Protein AF-A0AAV1Z729-F1 (afdb_monomer_lite)

Organism: NCBI:txid280406

Secondary structure (DSSP, 8-state):
-PPP-PPP----------------PPPPPHHHHHHHHHTT--SSHHHHHHHHHHHHHHHTTTGGG-TTHHHHHHHHHHHHHHHHHSHHHHTS-HHHHHHHHHHHHHHHHHHTTTSTTHHHHHHHHHHHHH-SS--HHHHHHHTT----HHHHHHHHHHS-HHHHHHHHHHHHHTT-HHHHHHHHHHHHHHHHHHTTT-S--GGG--THHHHHHHHHHHHHHTT-HHHHHHHHHT--HHHHHHHHHHHHH--STTHHHHHHHHHHHHHHHHHHS----SSHHHHHHHHHHHHHHTT--HHHHHHHHHHHHHHH--SHHHHHHHHHHHHHHT-GGGHHHHTTT--

InterPro domains:
  IPR057986 Zinc finger protein Rlf/292/654, TPR repeats [PF25580] (233-339)

Foldseek 3Di:
DQFDFLDDDDDDDDDDDDDDDPDPDDDDDLVRLLVCLVVVVAPDLVSLLVSLLVNLQVCLVCVVVDPCSVVSLLSSLLSLLLSLLHRVLSVDDVVSLVSNLVSLCSNLVSCCVPDPCSVVSSVLSNVSSVRVQPDPQSVCLLVVHDDDLVVLLVVLVNHDLSSLLSNLVSCVVSVSLSSSLVNLVSNLVNLVVPVVPDPDDDPPDSSNLSSLLSNLVSCVVVVVLVVNLVSCVPPDLVSLLVSLVVLVPDPDPCSLVSSVSSLLSSQLVLQADDDPPPCNLVSLLSVLVSVVVVVDALVVSLVVVCCSCVVGHPDVVSLVSSLVSCCVRPHVVSNPPSPPPVD

Radius of gyration: 25.05 Å; chains: 1; bounding box: 56×51×76 Å

Structure (mmCIF, N/CA/C/O backbone):
data_AF-A0AAV1Z729-F1
#
_entry.id   AF-A0AAV1Z729-F1
#
loop_
_atom_site.group_PDB
_atom_site.id
_atom_site.type_symbol
_atom_site.label_atom_id
_atom_site.label_alt_id
_atom_site.label_comp_id
_atom_site.label_asym_id
_atom_site.label_entity_id
_atom_site.label_seq_id
_atom_site.pdbx_PDB_ins_code
_atom_site.Cartn_x
_atom_site.Cartn_y
_atom_site.Cartn_z
_atom_site.occupancy
_atom_site.B_iso_or_equiv
_atom_site.auth_seq_id
_atom_site.auth_comp_id
_atom_site.auth_asym_id
_atom_site.auth_atom_id
_atom_site.pdbx_PDB_model_num
ATOM 1 N N . MET A 1 1 ? 7.943 -14.725 -27.896 1.00 31.08 1 MET A N 1
ATOM 2 C CA . MET A 1 1 ? 7.468 -14.796 -26.499 1.00 31.08 1 MET A CA 1
ATOM 3 C C . MET A 1 1 ? 6.576 -13.592 -26.268 1.00 31.08 1 MET A C 1
ATOM 5 O O . MET A 1 1 ? 7.073 -12.477 -26.336 1.00 31.08 1 MET A O 1
ATOM 9 N N . ALA A 1 2 ? 5.264 -13.799 -26.154 1.00 28.20 2 ALA A N 1
ATOM 10 C CA . ALA A 1 2 ? 4.313 -12.713 -25.934 1.00 28.20 2 ALA A CA 1
ATOM 11 C C . ALA A 1 2 ? 4.446 -12.219 -24.485 1.00 28.20 2 ALA A C 1
ATOM 13 O O . ALA A 1 2 ? 4.358 -13.024 -23.560 1.00 28.20 2 ALA A O 1
ATOM 14 N N . ALA A 1 3 ? 4.704 -10.923 -24.299 1.00 34.44 3 ALA A N 1
ATOM 15 C CA . ALA A 1 3 ? 4.708 -10.304 -22.980 1.00 34.44 3 ALA A CA 1
ATOM 16 C C . ALA A 1 3 ? 3.279 -10.336 -22.421 1.00 34.44 3 ALA A C 1
ATOM 18 O O . ALA A 1 3 ? 2.355 -9.802 -23.043 1.00 34.44 3 ALA A O 1
ATOM 19 N N . ALA A 1 4 ? 3.094 -10.980 -21.268 1.00 40.56 4 ALA A N 1
ATOM 20 C CA . ALA A 1 4 ? 1.843 -10.895 -20.531 1.00 40.56 4 ALA A CA 1
ATOM 21 C C . ALA A 1 4 ? 1.621 -9.424 -20.155 1.00 40.56 4 ALA A C 1
ATOM 23 O O . ALA A 1 4 ? 2.499 -8.779 -19.583 1.00 40.56 4 ALA A O 1
ATOM 24 N N . SER A 1 5 ? 0.479 -8.873 -20.548 1.00 47.12 5 SER A N 1
ATOM 25 C CA . SER A 1 5 ? 0.121 -7.478 -20.306 1.00 47.12 5 SER A CA 1
ATOM 26 C C . SER A 1 5 ? -1.208 -7.418 -19.569 1.00 47.12 5 SER A C 1
ATOM 28 O O . SER A 1 5 ? -2.108 -8.220 -19.812 1.00 47.12 5 SER A O 1
ATOM 30 N N . ILE A 1 6 ? -1.316 -6.459 -18.654 1.00 49.12 6 ILE A N 1
ATOM 31 C CA . ILE A 1 6 ? -2.588 -6.068 -18.053 1.00 49.12 6 ILE A CA 1
ATOM 32 C C . ILE A 1 6 ? -3.433 -5.412 -19.163 1.00 49.12 6 ILE A C 1
ATOM 34 O O . ILE A 1 6 ? -2.943 -4.465 -19.790 1.00 49.12 6 ILE A O 1
ATOM 38 N N . PRO A 1 7 ? -4.663 -5.886 -19.440 1.00 38.00 7 PRO A N 1
ATOM 39 C CA . PRO A 1 7 ? -5.498 -5.321 -20.496 1.00 38.00 7 PRO A CA 1
ATOM 40 C C . PRO A 1 7 ? -5.885 -3.869 -20.182 1.00 38.00 7 PRO A C 1
ATOM 42 O O . PRO A 1 7 ? -6.280 -3.539 -19.066 1.00 38.00 7 PRO A O 1
ATOM 45 N N . SER A 1 8 ? -5.766 -2.992 -21.180 1.00 37.75 8 SER A N 1
ATOM 46 C CA . SER A 1 8 ? -6.130 -1.577 -21.090 1.00 37.75 8 SER A CA 1
ATOM 47 C C . SER A 1 8 ? -7.609 -1.357 -21.425 1.00 37.75 8 SER A C 1
ATOM 49 O O . SER A 1 8 ? -8.106 -1.811 -22.454 1.00 37.75 8 SER A O 1
ATOM 51 N N . THR A 1 9 ? -8.327 -0.604 -20.591 1.00 32.88 9 THR A N 1
ATOM 52 C CA . THR A 1 9 ? -9.655 -0.072 -20.931 1.00 32.88 9 THR A CA 1
ATOM 53 C C . THR A 1 9 ? -9.490 1.253 -21.673 1.00 32.88 9 THR A C 1
ATOM 55 O O . THR A 1 9 ? -9.011 2.227 -21.092 1.00 32.88 9 THR A O 1
ATOM 58 N N . SER A 1 10 ? -9.874 1.303 -22.952 1.00 35.50 10 SER A N 1
ATOM 59 C CA . SER A 1 10 ? -9.878 2.532 -23.758 1.00 35.50 10 SER A CA 1
ATOM 60 C C . SER A 1 10 ? -11.278 2.831 -24.302 1.00 35.50 10 SER A C 1
ATOM 62 O O . SER A 1 10 ? -11.939 1.959 -24.860 1.00 35.50 10 SER A O 1
ATOM 64 N N . GLY A 1 11 ? -11.726 4.076 -24.116 1.00 29.34 11 GLY A N 1
ATOM 65 C CA . GLY A 1 11 ? -12.886 4.670 -24.781 1.00 29.34 11 GLY A CA 1
ATOM 66 C C . GLY A 1 11 ? -12.409 5.657 -25.848 1.00 29.34 11 GLY A C 1
ATOM 67 O O . GLY A 1 11 ? -11.539 6.485 -25.586 1.00 29.34 11 GLY A O 1
ATOM 68 N N . ILE A 1 12 ? -12.943 5.520 -27.061 1.00 31.00 12 ILE A N 1
ATOM 69 C CA . ILE A 1 12 ? -12.553 6.232 -28.288 1.00 31.00 12 ILE A CA 1
ATOM 70 C C . ILE A 1 12 ? -13.303 7.567 -28.412 1.00 31.00 12 ILE A C 1
ATOM 72 O O . ILE A 1 12 ? -14.517 7.584 -28.234 1.00 31.00 12 ILE A O 1
ATOM 76 N N . GLN A 1 13 ? -12.620 8.628 -28.869 1.00 28.25 13 GLN A N 1
ATOM 77 C CA . GLN A 1 13 ? -13.132 9.519 -29.927 1.00 28.25 13 GLN A CA 1
ATOM 78 C C . GLN A 1 13 ? -12.001 10.300 -30.629 1.00 28.25 13 GLN A C 1
ATOM 80 O O . GLN A 1 13 ? -11.020 10.709 -30.013 1.00 28.25 13 GLN A O 1
ATOM 85 N N . GLN A 1 14 ? -12.134 10.434 -31.951 1.00 28.19 14 GLN A N 1
ATOM 86 C CA . GLN A 1 14 ? -11.147 10.908 -32.928 1.00 28.19 14 GLN A CA 1
ATOM 87 C C . GLN A 1 14 ? -11.413 12.363 -33.386 1.00 28.19 14 GLN A C 1
ATOM 89 O O . GLN A 1 14 ? -12.534 12.648 -33.786 1.00 28.19 14 GLN A O 1
ATOM 94 N N . THR A 1 15 ? -10.340 13.185 -33.408 1.00 31.09 15 THR A N 1
ATOM 95 C CA . THR A 1 15 ? -9.896 14.250 -34.375 1.00 31.09 15 THR A CA 1
ATOM 96 C C . THR A 1 15 ? -10.842 15.390 -34.843 1.00 31.09 15 THR A C 1
ATOM 98 O O . THR A 1 15 ? -12.037 15.153 -34.960 1.00 31.09 15 THR A O 1
ATOM 101 N N . PRO A 1 16 ? -10.346 16.619 -35.194 1.00 35.25 16 PRO A N 1
ATOM 102 C CA . PRO A 1 16 ? -9.269 16.831 -36.182 1.00 35.25 16 PRO A CA 1
ATOM 103 C C . PRO A 1 16 ? -8.246 17.978 -35.979 1.00 35.25 16 PRO A C 1
ATOM 105 O O . PRO A 1 16 ? -8.311 18.810 -35.083 1.00 35.25 16 PRO A O 1
ATOM 108 N N . THR A 1 17 ? -7.266 17.913 -36.883 1.00 35.38 17 THR A N 1
ATOM 109 C CA . THR A 1 17 ? -6.059 18.703 -37.189 1.00 35.38 17 THR A CA 1
ATOM 110 C C . THR A 1 17 ? -6.179 20.231 -37.224 1.00 35.38 17 THR A C 1
ATOM 112 O O . THR A 1 17 ? -7.120 20.742 -37.826 1.00 35.38 17 THR A O 1
ATOM 115 N N . ASN A 1 18 ? -5.119 20.948 -36.804 1.00 28.73 18 ASN A N 1
ATOM 116 C CA . ASN A 1 18 ? -4.628 22.112 -37.561 1.00 28.73 18 ASN A CA 1
ATOM 117 C C . ASN A 1 18 ? -3.149 22.485 -37.299 1.00 28.73 18 ASN A C 1
ATOM 119 O O . ASN A 1 18 ? -2.571 22.143 -36.273 1.00 28.73 18 ASN A O 1
ATOM 123 N N . ASN A 1 19 ? -2.565 23.144 -38.302 1.00 29.23 19 ASN A N 1
ATOM 124 C CA . ASN A 1 19 ? -1.144 23.389 -38.566 1.00 29.23 19 ASN A CA 1
ATOM 125 C C . ASN A 1 19 ? -0.451 24.495 -37.736 1.00 29.23 19 ASN A C 1
ATOM 127 O O . ASN A 1 19 ? -1.056 25.520 -37.457 1.00 29.23 19 ASN A O 1
ATOM 131 N N . LYS A 1 20 ? 0.872 24.294 -37.570 1.00 36.47 20 LYS A N 1
ATOM 132 C CA . LYS A 1 20 ? 2.007 25.251 -37.534 1.00 36.47 20 LYS A CA 1
ATOM 133 C C . LYS A 1 20 ? 1.989 26.420 -36.536 1.00 36.47 20 LYS A C 1
ATOM 135 O O . LYS A 1 20 ? 1.295 27.397 -36.754 1.00 36.47 20 LYS A O 1
ATOM 140 N N . GLU A 1 21 ? 2.966 26.399 -35.628 1.00 31.19 21 GLU A N 1
ATOM 141 C CA . GLU A 1 21 ? 4.011 27.433 -35.528 1.00 31.19 21 GLU A CA 1
ATOM 142 C C . GLU A 1 21 ? 5.198 26.881 -34.713 1.00 31.19 21 GLU A C 1
ATOM 144 O O . GLU A 1 21 ? 5.031 26.371 -33.607 1.00 31.19 21 GLU A O 1
ATOM 149 N N . GLU A 1 22 ? 6.399 26.900 -35.302 1.00 37.09 22 GLU A N 1
ATOM 150 C CA . GLU A 1 22 ? 7.654 26.539 -34.633 1.00 37.09 22 GLU A CA 1
ATOM 151 C C . GLU A 1 22 ? 8.051 27.667 -33.678 1.00 37.09 22 GLU A C 1
ATOM 153 O O . GLU A 1 22 ? 8.835 28.561 -34.000 1.00 37.09 22 GLU A O 1
ATOM 158 N N . GLU A 1 23 ? 7.481 27.630 -32.480 1.00 31.92 23 GLU A N 1
ATOM 159 C CA . GLU A 1 23 ? 7.945 28.432 -31.360 1.00 31.92 23 GLU A CA 1
ATOM 160 C C . GLU A 1 23 ? 9.306 27.877 -30.909 1.00 31.92 23 GLU A C 1
ATOM 162 O O . GLU A 1 23 ? 9.454 26.682 -30.643 1.00 31.92 23 GLU A O 1
ATOM 167 N N . LYS A 1 24 ? 10.341 28.724 -30.857 1.00 35.19 24 LYS A N 1
ATOM 168 C CA . LYS A 1 24 ? 11.661 28.372 -30.305 1.00 35.19 24 LYS A CA 1
ATOM 169 C C . LYS A 1 24 ? 11.505 28.051 -28.813 1.00 35.19 24 LYS A C 1
ATOM 171 O O . LYS A 1 24 ? 11.639 28.926 -27.960 1.00 35.19 24 LYS A O 1
ATOM 176 N N . VAL A 1 25 ? 11.211 26.789 -28.508 1.00 37.97 25 VAL A N 1
ATOM 177 C CA . VAL A 1 25 ? 11.027 26.279 -27.146 1.00 37.97 25 VAL A CA 1
ATOM 178 C C . VAL A 1 25 ? 12.350 26.414 -26.386 1.00 37.97 25 VAL A C 1
ATOM 180 O O . VAL A 1 25 ? 13.357 25.807 -26.757 1.00 37.97 25 VAL A O 1
ATOM 183 N N . ARG A 1 26 ? 12.370 27.232 -25.324 1.00 42.50 26 ARG A N 1
ATOM 184 C CA . ARG A 1 26 ? 13.477 27.238 -24.354 1.00 42.50 26 ARG A CA 1
ATOM 185 C C . ARG A 1 26 ? 13.649 25.816 -23.803 1.00 42.50 26 ARG A C 1
ATOM 187 O O . ARG A 1 26 ? 12.643 25.212 -23.438 1.00 42.50 26 ARG A O 1
ATOM 194 N N . PRO A 1 27 ? 14.879 25.282 -23.699 1.00 53.06 27 PRO A N 1
ATOM 195 C CA . PRO A 1 27 ? 15.085 24.003 -23.033 1.00 53.06 27 PRO A CA 1
ATOM 196 C C . PRO A 1 27 ? 14.623 24.129 -21.577 1.00 53.06 27 PRO A C 1
ATOM 198 O O . PRO A 1 27 ? 15.126 24.986 -20.848 1.00 53.06 27 PRO A O 1
ATOM 201 N N . SER A 1 28 ? 13.639 23.317 -21.188 1.00 70.06 28 SER A N 1
ATOM 202 C CA . SER A 1 28 ? 13.065 23.337 -19.842 1.00 70.06 28 SER A CA 1
ATOM 203 C C . SER A 1 28 ? 14.132 23.086 -18.780 1.00 70.06 28 SER A C 1
ATOM 205 O O . SER A 1 28 ? 15.042 22.271 -18.974 1.00 70.06 28 SER A O 1
ATOM 207 N N . THR A 1 29 ? 14.026 23.779 -17.648 1.00 82.50 29 THR A N 1
ATOM 208 C CA . THR A 1 29 ? 14.900 23.518 -16.496 1.00 82.50 29 THR A CA 1
ATOM 209 C C . THR A 1 29 ? 14.553 22.171 -15.858 1.00 82.50 29 THR A C 1
ATOM 211 O O . THR A 1 29 ? 13.456 21.642 -16.035 1.00 82.50 29 THR A O 1
ATOM 214 N N . ILE A 1 30 ? 15.488 21.576 -15.111 1.00 83.62 30 ILE A N 1
ATOM 215 C CA . ILE A 1 30 ? 15.232 20.289 -14.446 1.00 83.62 30 ILE A CA 1
ATOM 216 C C . ILE A 1 30 ? 14.117 20.425 -13.399 1.00 83.62 30 ILE A C 1
ATOM 218 O O . ILE A 1 30 ? 13.321 19.509 -13.224 1.00 83.62 30 ILE A O 1
ATOM 222 N N . GLU A 1 31 ? 14.006 21.595 -12.771 1.00 84.62 31 GLU A N 1
ATOM 223 C CA . GLU A 1 31 ? 12.942 21.954 -11.840 1.00 84.62 31 GLU A CA 1
ATOM 224 C C . GLU A 1 31 ? 11.574 21.985 -12.532 1.00 84.62 31 GLU A C 1
ATOM 226 O O . GLU A 1 31 ? 10.616 21.419 -12.012 1.00 84.62 31 GLU A O 1
ATOM 231 N N . GLU A 1 32 ? 11.474 22.574 -13.727 1.00 85.62 32 GLU A N 1
ATOM 232 C CA . GLU A 1 32 ? 10.232 22.578 -14.514 1.00 85.62 32 GLU A CA 1
ATOM 233 C C . GLU A 1 32 ? 9.792 21.162 -14.899 1.00 85.62 32 GLU A C 1
ATOM 235 O O . GLU A 1 32 ? 8.599 20.853 -14.873 1.00 85.62 32 GLU A O 1
ATOM 240 N N . LEU A 1 33 ? 10.743 20.286 -15.235 1.00 87.69 33 LEU A N 1
ATOM 241 C CA . LEU A 1 33 ? 10.446 18.888 -15.549 1.00 87.69 33 LEU A CA 1
ATOM 242 C C . LEU A 1 33 ? 9.984 18.114 -14.306 1.00 87.69 33 LEU A C 1
ATOM 244 O O . LEU A 1 33 ? 9.034 17.336 -14.390 1.00 87.69 33 LEU A O 1
ATOM 248 N N . LEU A 1 34 ? 10.607 18.353 -13.149 1.00 88.44 34 LEU A N 1
ATOM 249 C CA . LEU A 1 34 ? 10.190 17.762 -11.874 1.00 88.44 34 LEU A CA 1
ATOM 250 C C . LEU A 1 34 ? 8.779 18.214 -11.477 1.00 88.44 34 LEU A C 1
ATOM 252 O O . LEU A 1 34 ? 7.973 17.377 -11.084 1.00 88.44 34 LEU A O 1
ATOM 256 N N . ILE A 1 35 ? 8.451 19.498 -11.652 1.00 88.50 35 ILE A N 1
ATOM 257 C CA . ILE A 1 35 ? 7.106 20.041 -11.395 1.00 88.50 35 ILE A CA 1
ATOM 258 C C . ILE A 1 35 ? 6.067 19.397 -12.320 1.00 88.50 35 ILE A C 1
ATOM 260 O O . ILE A 1 35 ? 4.959 19.087 -11.879 1.00 88.50 35 ILE A O 1
ATOM 264 N N . GLN A 1 36 ? 6.402 19.179 -13.596 1.00 90.00 36 GLN A N 1
ATOM 265 C CA . GLN A 1 36 ? 5.510 18.479 -14.526 1.00 90.00 36 GLN A CA 1
ATOM 266 C C . GLN A 1 36 ? 5.255 17.033 -14.095 1.00 90.00 36 GLN A C 1
ATOM 268 O O . GLN A 1 36 ? 4.123 16.564 -14.201 1.00 90.00 36 GLN A O 1
ATOM 273 N N . ILE A 1 37 ? 6.285 16.346 -13.598 1.00 89.94 37 ILE A N 1
ATOM 274 C CA . ILE A 1 37 ? 6.174 14.973 -13.099 1.00 89.94 37 ILE A CA 1
ATOM 275 C C . ILE A 1 37 ? 5.319 14.919 -11.827 1.00 89.94 37 ILE A C 1
ATOM 277 O O . ILE A 1 37 ? 4.355 14.159 -11.769 1.00 89.94 37 ILE A O 1
ATOM 281 N N . GLU A 1 38 ? 5.623 15.762 -10.837 1.00 88.56 38 GLU A N 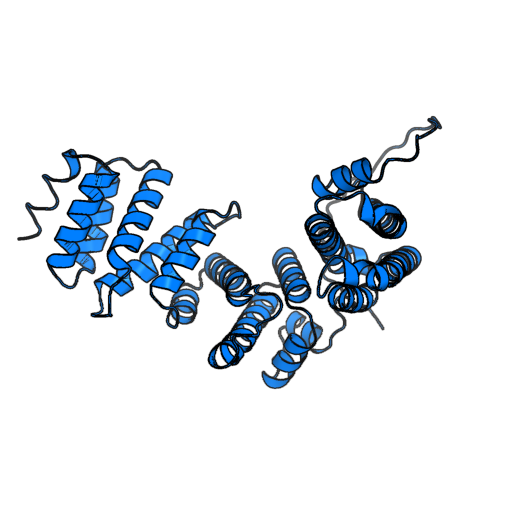1
ATOM 282 C CA . GLU A 1 38 ? 4.935 15.793 -9.538 1.00 88.56 38 GLU A CA 1
ATOM 283 C C . GLU A 1 38 ? 3.444 16.132 -9.672 1.00 88.56 38 GLU A C 1
ATOM 285 O O . GLU A 1 38 ? 2.612 15.561 -8.975 1.00 88.56 38 GLU A O 1
ATOM 290 N N . ASN A 1 39 ? 3.090 17.013 -10.612 1.00 89.00 39 ASN A N 1
ATOM 291 C CA . ASN A 1 39 ? 1.700 17.391 -10.879 1.00 89.00 39 ASN A CA 1
ATOM 292 C C . ASN A 1 39 ? 1.021 16.521 -11.952 1.00 89.00 39 ASN A C 1
ATOM 294 O O . ASN A 1 39 ? -0.068 16.858 -12.414 1.00 89.00 39 ASN A O 1
ATOM 298 N N . HIS A 1 40 ? 1.661 15.427 -12.377 1.00 87.81 40 HIS A N 1
ATOM 299 C CA . HIS A 1 40 ? 1.160 14.502 -13.395 1.00 87.81 40 HIS A CA 1
ATOM 300 C C . HIS A 1 40 ? 0.717 15.180 -14.709 1.00 87.81 40 HIS A C 1
ATOM 302 O O . HIS A 1 40 ? -0.254 14.768 -15.349 1.00 87.81 40 HIS A O 1
ATOM 308 N N . LEU A 1 41 ? 1.440 16.214 -15.148 1.00 87.50 41 LEU A N 1
ATOM 309 C CA . LEU A 1 41 ? 1.124 17.018 -16.336 1.00 87.50 41 LEU A CA 1
ATOM 310 C C . LEU A 1 41 ? 1.599 16.334 -17.630 1.00 87.50 41 LEU A C 1
ATOM 312 O O . LEU A 1 41 ? 2.352 16.889 -18.434 1.00 87.50 41 LEU A O 1
ATOM 316 N N . TYR A 1 42 ? 1.160 15.094 -17.843 1.00 88.00 42 TYR A N 1
ATOM 317 C CA . TYR A 1 42 ? 1.545 14.284 -18.993 1.00 88.00 42 TYR A CA 1
ATOM 318 C C . TYR A 1 42 ? 0.452 14.271 -20.067 1.00 88.00 42 TYR A C 1
ATOM 320 O O . TYR A 1 42 ? -0.691 13.921 -19.797 1.00 88.00 42 TYR A O 1
ATOM 328 N N . LYS A 1 43 ? 0.813 14.567 -21.322 1.00 87.94 43 LYS A N 1
ATOM 329 C CA . LYS A 1 43 ? -0.116 14.505 -22.465 1.00 87.94 43 LYS A CA 1
ATOM 330 C C . LYS A 1 43 ? -0.392 13.077 -22.952 1.00 87.94 43 LYS A C 1
ATOM 332 O O . LYS A 1 43 ? -1.426 12.817 -23.553 1.00 87.94 43 LYS A O 1
ATOM 337 N N . SER A 1 44 ? 0.555 12.163 -22.749 1.00 91.44 44 SER A N 1
ATOM 338 C CA . SER A 1 44 ? 0.480 10.770 -23.200 1.00 91.44 44 SER A CA 1
ATOM 339 C C . SER A 1 44 ? 1.463 9.891 -22.421 1.00 91.44 44 SER A C 1
ATOM 341 O O . SER A 1 44 ? 2.378 10.396 -21.764 1.00 91.44 44 SER A O 1
ATOM 343 N N . ALA A 1 45 ? 1.332 8.565 -22.552 1.00 90.38 45 ALA A N 1
ATOM 344 C CA . ALA A 1 45 ? 2.320 7.628 -22.020 1.00 90.38 45 ALA A CA 1
ATOM 345 C C . ALA A 1 45 ? 3.716 7.882 -22.613 1.00 90.38 45 ALA A C 1
ATOM 347 O O . ALA A 1 45 ? 4.692 7.915 -21.880 1.00 90.38 45 ALA A O 1
ATOM 348 N N . THR A 1 46 ? 3.833 8.148 -23.916 1.00 93.88 46 THR A N 1
ATOM 349 C CA . THR A 1 46 ? 5.127 8.470 -24.543 1.00 93.88 46 THR A CA 1
ATOM 350 C C . THR A 1 46 ? 5.717 9.785 -24.032 1.00 93.88 46 THR A C 1
ATOM 352 O O . THR A 1 46 ? 6.922 9.857 -23.808 1.00 93.88 46 THR A O 1
ATOM 355 N N . HIS A 1 47 ? 4.887 10.803 -23.772 1.00 93.31 47 HIS A N 1
ATOM 356 C CA . HIS A 1 47 ? 5.333 12.055 -23.154 1.00 93.31 47 HIS A CA 1
ATOM 357 C C . HIS A 1 47 ? 5.903 11.809 -21.755 1.00 93.31 47 HIS A C 1
ATOM 359 O O . HIS A 1 47 ? 6.992 12.286 -21.446 1.00 93.31 47 HIS A O 1
ATOM 365 N N . ARG A 1 48 ? 5.211 11.000 -20.940 1.00 94.44 48 ARG A N 1
ATOM 366 C CA . ARG A 1 48 ? 5.687 10.595 -19.611 1.00 94.44 48 ARG A CA 1
ATOM 367 C C . ARG A 1 48 ? 7.033 9.862 -19.685 1.00 94.44 48 ARG A C 1
ATOM 369 O O . ARG A 1 48 ? 7.924 10.185 -18.906 1.00 94.44 48 ARG A O 1
ATOM 376 N N . ALA A 1 49 ? 7.213 8.951 -20.651 1.00 94.88 49 ALA A N 1
ATOM 377 C CA . ALA A 1 49 ? 8.475 8.220 -20.845 1.00 94.88 49 ALA A CA 1
ATOM 378 C C . ALA A 1 49 ? 9.622 9.188 -21.125 1.00 94.88 49 ALA A C 1
ATOM 380 O O . ALA A 1 49 ? 10.653 9.146 -20.461 1.00 94.88 49 ALA A O 1
ATOM 381 N N . SER A 1 50 ? 9.423 10.072 -22.107 1.00 94.44 50 SER A N 1
ATOM 382 C CA . SER A 1 50 ? 10.418 11.064 -22.509 1.00 94.44 50 SER A CA 1
ATOM 383 C C . SER A 1 50 ? 10.813 11.968 -21.347 1.00 94.44 50 SER A C 1
ATOM 385 O O . SER A 1 50 ? 12.001 12.210 -21.151 1.00 94.44 50 SER A O 1
ATOM 387 N N . LEU A 1 51 ? 9.833 12.435 -20.564 1.00 94.31 51 LEU A N 1
ATOM 388 C CA . LEU A 1 51 ? 10.074 13.282 -19.396 1.00 94.31 51 LEU A CA 1
ATOM 389 C C . LEU A 1 51 ? 10.903 12.558 -18.335 1.00 94.31 51 LEU A C 1
ATOM 391 O O . LEU A 1 51 ? 11.914 13.095 -17.892 1.00 94.31 51 LEU A O 1
ATOM 395 N N . LEU A 1 52 ? 10.529 11.330 -17.968 1.00 95.06 52 LEU A N 1
ATOM 396 C CA . LEU A 1 52 ? 11.274 10.550 -16.977 1.00 95.06 52 LEU A CA 1
ATOM 397 C C . LEU A 1 52 ? 12.709 10.280 -17.441 1.00 95.06 52 LEU A C 1
ATOM 399 O O . LEU A 1 52 ? 13.649 10.494 -16.680 1.00 95.06 52 LEU A O 1
ATOM 403 N N . ILE A 1 53 ? 12.897 9.880 -18.702 1.00 94.69 53 ILE A N 1
ATOM 404 C CA . ILE A 1 53 ? 14.228 9.654 -19.283 1.00 94.69 53 ILE A CA 1
ATOM 405 C C . ILE A 1 53 ? 15.064 10.937 -19.244 1.00 94.69 53 ILE A C 1
ATOM 407 O O . ILE A 1 53 ? 16.234 10.891 -18.855 1.00 94.69 53 ILE A O 1
ATOM 411 N N . ALA A 1 54 ? 14.480 12.076 -19.627 1.00 91.94 54 ALA A N 1
ATOM 412 C CA . ALA A 1 54 ? 15.161 13.364 -19.602 1.00 91.94 54 ALA A CA 1
ATOM 413 C C . ALA A 1 54 ? 15.590 13.738 -18.178 1.00 91.94 54 ALA A C 1
ATOM 415 O O . ALA A 1 54 ? 16.753 14.073 -17.963 1.00 91.94 54 ALA A O 1
ATOM 416 N N . VAL A 1 55 ? 14.696 13.610 -17.194 1.00 91.94 55 VAL A N 1
ATOM 417 C CA . VAL A 1 55 ? 15.004 13.959 -15.801 1.00 91.94 55 VAL A CA 1
ATOM 418 C C . VAL A 1 55 ? 16.078 13.050 -15.213 1.00 91.94 55 VAL A C 1
ATOM 420 O O . VAL A 1 55 ? 17.050 13.568 -14.664 1.00 91.94 55 VAL A O 1
ATOM 423 N N . TRP A 1 56 ? 15.982 11.727 -15.387 1.00 91.81 56 TRP A N 1
ATOM 424 C CA . TRP A 1 56 ? 17.032 10.804 -14.935 1.00 91.81 56 TRP A CA 1
ATOM 425 C C . TRP A 1 56 ? 18.391 11.120 -15.568 1.00 91.81 56 TRP A C 1
ATOM 427 O O . TRP A 1 56 ? 19.406 11.151 -14.873 1.00 91.81 56 TRP A O 1
ATOM 437 N N . SER A 1 57 ? 18.410 11.427 -16.869 1.00 88.69 57 SER A N 1
ATOM 438 C CA . SER A 1 57 ? 19.644 11.775 -17.584 1.00 88.69 57 SER A CA 1
ATOM 439 C C . SER A 1 57 ? 20.241 13.103 -17.101 1.00 88.69 57 SER A C 1
ATOM 441 O O . SER A 1 57 ? 21.459 13.247 -17.020 1.00 88.69 57 SER A O 1
ATOM 443 N N . CYS A 1 58 ? 19.401 14.086 -16.761 1.00 85.75 58 CYS A N 1
ATOM 444 C CA . CYS A 1 58 ? 19.852 15.394 -16.285 1.00 85.75 58 CYS A CA 1
ATOM 445 C C . CYS A 1 58 ? 20.304 15.383 -14.818 1.00 85.75 58 CYS A C 1
ATOM 447 O O . CYS A 1 58 ? 21.219 16.132 -14.464 1.00 85.75 58 CYS A O 1
ATOM 449 N N . LEU A 1 59 ? 19.692 14.555 -13.964 1.00 82.81 59 LEU A N 1
ATOM 450 C CA . LEU A 1 59 ? 20.021 14.510 -12.539 1.00 82.81 59 LEU A CA 1
ATOM 451 C C . LEU A 1 59 ? 21.462 14.064 -12.284 1.00 82.81 59 LEU A C 1
ATOM 453 O O . LEU A 1 59 ? 22.117 14.633 -11.411 1.00 82.81 59 LEU A O 1
ATOM 457 N N . GLY A 1 60 ? 21.985 13.116 -13.071 1.00 70.44 60 GLY A N 1
ATOM 458 C CA . GLY A 1 60 ? 23.350 12.594 -12.907 1.00 70.44 60 GLY A CA 1
ATOM 459 C C . GLY A 1 60 ? 24.444 13.668 -12.978 1.00 70.44 60 GLY A C 1
ATOM 460 O O . GLY A 1 60 ? 25.500 13.511 -12.372 1.00 70.44 60 GLY A O 1
ATOM 461 N N . GLY A 1 61 ? 24.180 14.795 -13.653 1.00 70.62 61 GLY A N 1
ATOM 462 C CA . GLY A 1 61 ? 25.103 15.930 -13.749 1.00 70.62 61 GLY A CA 1
ATOM 463 C C . GLY A 1 61 ? 24.880 17.054 -12.728 1.00 70.62 61 GLY A C 1
ATOM 464 O O . GLY A 1 61 ? 25.640 18.020 -12.739 1.00 70.62 61 GLY A O 1
ATOM 465 N N . ARG A 1 62 ? 23.835 16.992 -11.884 1.00 73.50 62 ARG A N 1
ATOM 466 C CA . ARG A 1 62 ? 23.393 18.123 -11.031 1.00 73.50 62 ARG A CA 1
ATOM 467 C C . ARG A 1 62 ? 23.061 17.754 -9.579 1.00 73.50 62 ARG A C 1
ATOM 469 O O . ARG A 1 62 ? 22.429 18.541 -8.881 1.00 73.50 62 ARG A O 1
ATOM 476 N N . LEU A 1 63 ? 23.510 16.597 -9.095 1.00 69.44 63 LEU A N 1
ATOM 477 C CA . LEU A 1 63 ? 23.176 16.075 -7.758 1.00 69.44 63 LEU A CA 1
ATOM 478 C C . LEU A 1 63 ? 23.442 17.055 -6.605 1.00 69.44 63 LEU A C 1
ATOM 480 O O . LEU A 1 63 ? 22.611 17.187 -5.713 1.00 69.44 63 LEU A O 1
ATOM 484 N N . GLY A 1 64 ? 24.554 17.798 -6.653 1.00 66.44 64 GLY A N 1
ATOM 485 C CA . GLY A 1 64 ? 24.916 18.777 -5.619 1.00 66.44 64 GLY A CA 1
ATOM 486 C C . GLY A 1 64 ? 24.002 20.008 -5.532 1.00 66.44 64 GLY A C 1
ATOM 487 O O . GLY A 1 64 ? 24.144 20.801 -4.606 1.00 66.44 64 GLY A O 1
ATOM 488 N N . TYR A 1 65 ? 23.075 20.187 -6.478 1.00 72.12 65 TYR A N 1
ATOM 489 C CA . TYR A 1 65 ? 22.142 21.316 -6.502 1.00 72.12 65 TYR A CA 1
ATOM 490 C C . TYR A 1 65 ? 20.889 21.074 -5.643 1.00 72.12 65 TYR A C 1
ATOM 492 O O . TYR A 1 65 ? 20.250 22.019 -5.179 1.00 72.12 65 TYR A O 1
ATOM 500 N N . PHE A 1 66 ? 20.538 19.811 -5.388 1.00 76.12 66 PHE A N 1
ATOM 501 C CA . PHE A 1 66 ? 19.294 19.460 -4.707 1.00 76.12 66 PHE A CA 1
ATOM 502 C C . PHE A 1 66 ? 19.497 19.303 -3.200 1.00 76.12 66 PHE A C 1
ATOM 504 O O . PHE A 1 66 ? 20.122 18.354 -2.737 1.00 76.12 66 PHE A O 1
ATOM 511 N N . ARG A 1 67 ? 18.872 20.189 -2.411 1.00 75.00 67 ARG A N 1
ATOM 512 C CA . ARG A 1 67 ? 18.858 20.088 -0.937 1.00 75.00 67 ARG A CA 1
ATOM 513 C C . ARG A 1 67 ? 18.134 18.847 -0.403 1.00 75.00 67 ARG A C 1
ATOM 515 O O . ARG A 1 67 ? 18.354 18.481 0.742 1.00 75.00 67 ARG A O 1
ATOM 522 N N . ASN A 1 68 ? 17.252 18.234 -1.195 1.00 84.69 68 ASN A N 1
ATOM 523 C CA . ASN A 1 68 ? 16.474 17.059 -0.794 1.00 84.69 68 ASN A CA 1
ATOM 524 C C . ASN A 1 68 ? 16.476 15.993 -1.899 1.00 84.69 68 ASN A C 1
ATOM 526 O O . ASN A 1 68 ? 15.436 15.598 -2.429 1.00 84.69 68 ASN A O 1
ATOM 530 N N . ILE A 1 69 ? 17.683 15.595 -2.298 1.00 87.00 69 ILE A N 1
ATOM 531 C CA . ILE A 1 69 ? 17.910 14.656 -3.397 1.00 87.00 69 ILE A CA 1
ATOM 532 C C . ILE A 1 69 ? 17.303 13.269 -3.127 1.00 87.00 69 ILE A C 1
ATOM 534 O O . ILE A 1 69 ? 16.849 12.613 -4.061 1.00 87.00 69 ILE A O 1
ATOM 538 N N . GLU A 1 70 ? 17.197 12.862 -1.858 1.00 89.19 70 GLU A N 1
ATOM 539 C CA . GLU A 1 70 ? 16.531 11.621 -1.449 1.00 89.19 70 GLU A CA 1
ATOM 540 C C . GLU A 1 70 ? 15.039 11.620 -1.786 1.00 89.19 70 GLU A C 1
ATOM 542 O O . GLU A 1 70 ? 14.544 10.695 -2.433 1.00 89.19 70 GLU A O 1
ATOM 547 N N . LYS A 1 71 ? 14.319 12.692 -1.433 1.00 89.12 71 LYS A N 1
ATOM 548 C CA . LYS A 1 71 ? 12.899 12.820 -1.782 1.00 89.12 71 LYS A CA 1
ATOM 549 C C . LYS A 1 71 ? 12.692 12.838 -3.298 1.00 89.12 71 LYS A C 1
ATOM 551 O O . LYS A 1 71 ? 11.754 12.215 -3.792 1.00 89.12 71 LYS A O 1
ATOM 556 N N . VAL A 1 72 ? 13.560 13.540 -4.032 1.00 90.19 72 VAL A N 1
ATOM 557 C CA . VAL A 1 72 ? 13.509 13.595 -5.503 1.00 90.19 72 VAL A CA 1
ATOM 558 C C . VAL A 1 72 ? 13.722 12.206 -6.104 1.00 90.19 72 VAL A C 1
ATOM 560 O O . VAL A 1 72 ? 12.974 11.810 -6.995 1.00 90.19 72 VAL A O 1
ATOM 563 N N . PHE A 1 73 ? 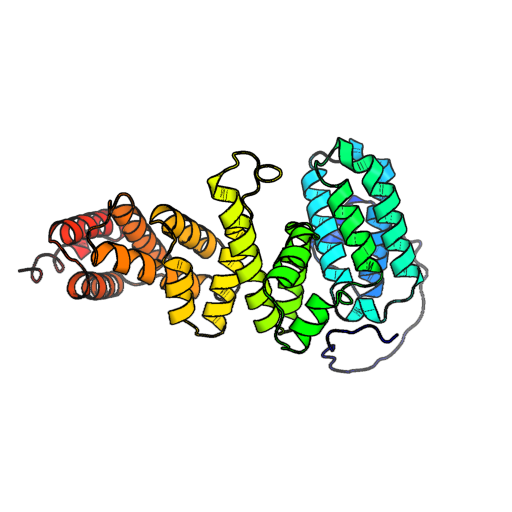14.688 11.448 -5.585 1.00 92.00 73 PHE A N 1
ATOM 564 C CA . PHE A 1 73 ? 14.947 10.081 -6.020 1.00 92.00 73 PHE A CA 1
ATOM 565 C C . PHE A 1 73 ? 13.740 9.172 -5.820 1.00 92.00 73 PHE A C 1
ATOM 567 O O . PHE A 1 73 ? 13.281 8.579 -6.790 1.00 92.00 73 PHE A O 1
ATOM 574 N N . HIS A 1 74 ? 13.189 9.099 -4.605 1.00 92.44 74 HIS A N 1
ATOM 575 C CA . HIS A 1 74 ? 12.045 8.225 -4.329 1.00 92.44 74 HIS A CA 1
ATOM 576 C C . HIS A 1 74 ? 10.799 8.620 -5.135 1.00 92.44 74 HIS A C 1
ATOM 578 O O . HIS A 1 74 ? 10.060 7.751 -5.595 1.00 92.44 74 HIS A O 1
ATOM 584 N N . MET A 1 75 ? 10.584 9.918 -5.379 1.00 93.56 75 MET A N 1
ATOM 585 C CA . MET A 1 75 ? 9.510 10.385 -6.260 1.00 93.56 75 MET A CA 1
ATOM 586 C C . MET A 1 75 ? 9.707 9.889 -7.700 1.00 93.56 75 MET A C 1
ATOM 588 O O . MET A 1 75 ? 8.799 9.289 -8.274 1.00 93.56 75 MET A O 1
ATOM 592 N N . LEU A 1 76 ? 10.900 10.069 -8.273 1.00 94.19 76 LEU A N 1
ATOM 593 C CA . LEU A 1 76 ? 11.178 9.631 -9.643 1.00 94.19 76 LEU A CA 1
ATOM 594 C C . LEU A 1 76 ? 11.196 8.118 -9.786 1.00 94.19 76 LEU A C 1
ATOM 596 O O .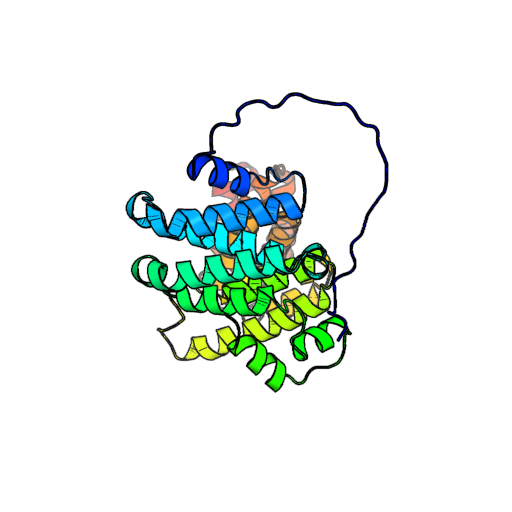 LEU A 1 76 ? 10.745 7.595 -10.806 1.00 94.19 76 LEU A O 1
ATOM 600 N N . TYR A 1 77 ? 11.701 7.419 -8.774 1.00 95.62 77 TYR A N 1
ATOM 601 C CA . TYR A 1 77 ? 11.676 5.969 -8.699 1.00 95.62 77 TYR A CA 1
ATOM 602 C C . TYR A 1 77 ? 10.238 5.461 -8.753 1.00 95.62 77 TYR A C 1
ATOM 604 O O . TYR A 1 77 ? 9.899 4.670 -9.636 1.00 95.62 77 TYR A O 1
ATOM 612 N N . LYS A 1 78 ? 9.371 6.007 -7.890 1.00 96.06 78 LYS A N 1
ATOM 613 C CA . LYS A 1 78 ? 7.936 5.721 -7.882 1.00 96.06 78 LYS A CA 1
ATOM 614 C C . LYS A 1 78 ? 7.300 5.979 -9.246 1.00 96.06 78 LYS A C 1
ATOM 616 O O . LYS A 1 78 ? 6.666 5.085 -9.799 1.00 96.06 78 LYS A O 1
ATOM 621 N N . GLU A 1 79 ? 7.483 7.169 -9.811 1.00 95.88 79 GLU A N 1
ATOM 622 C CA . GLU A 1 79 ? 6.874 7.533 -11.095 1.00 95.88 79 GLU A CA 1
ATOM 623 C C . GLU A 1 79 ? 7.356 6.644 -12.249 1.00 95.88 79 GLU A C 1
ATOM 625 O O . GLU A 1 79 ? 6.567 6.272 -13.122 1.00 95.88 79 GLU A O 1
ATOM 630 N N . SER A 1 80 ? 8.629 6.249 -12.225 1.00 96.44 80 SER A N 1
ATOM 631 C CA . SER A 1 80 ? 9.216 5.341 -13.214 1.00 96.44 80 SER A CA 1
ATOM 632 C C . SER A 1 80 ? 8.674 3.923 -13.077 1.00 96.44 80 SER A C 1
ATOM 634 O O . SER A 1 80 ? 8.279 3.328 -14.075 1.00 96.44 80 SER A O 1
ATOM 636 N N . ALA A 1 81 ? 8.589 3.392 -11.858 1.00 97.12 81 ALA A N 1
ATOM 637 C CA . ALA A 1 81 ? 8.029 2.070 -11.600 1.00 97.12 81 ALA A CA 1
ATOM 638 C C . ALA A 1 81 ? 6.539 1.997 -11.963 1.00 97.12 81 ALA A C 1
ATOM 640 O O . ALA A 1 81 ? 6.132 1.088 -12.681 1.00 97.12 81 ALA A O 1
ATOM 641 N N . LEU A 1 82 ? 5.731 2.988 -11.563 1.00 94.94 82 LEU A N 1
ATOM 642 C CA . LEU A 1 82 ? 4.311 3.062 -11.935 1.00 94.94 82 LEU A CA 1
ATOM 643 C C . LEU A 1 82 ? 4.117 3.139 -13.451 1.00 94.94 82 LEU A C 1
ATOM 645 O O . LEU A 1 82 ? 3.148 2.605 -13.993 1.00 94.94 82 LEU A O 1
ATOM 649 N N . MET A 1 83 ? 5.032 3.809 -14.152 1.00 94.88 83 MET A N 1
ATOM 650 C CA . MET A 1 83 ? 5.033 3.815 -15.604 1.00 94.88 83 MET A CA 1
ATOM 651 C C . MET A 1 83 ? 5.369 2.437 -16.186 1.00 94.88 83 MET A C 1
ATOM 653 O O . MET A 1 83 ? 4.643 1.974 -17.063 1.00 94.88 83 MET A O 1
ATOM 657 N N . VAL A 1 84 ? 6.438 1.800 -15.702 1.00 96.56 84 VAL A N 1
ATOM 658 C CA . VAL A 1 84 ? 6.939 0.494 -16.166 1.00 96.56 84 VAL A CA 1
ATOM 659 C C . VAL A 1 84 ? 5.925 -0.627 -15.932 1.00 96.56 84 VAL A C 1
ATOM 661 O O . VAL A 1 84 ? 5.715 -1.472 -16.802 1.00 96.56 84 VAL A O 1
ATOM 664 N N . PHE A 1 85 ? 5.258 -0.621 -14.782 1.00 95.06 85 PHE A N 1
ATOM 665 C CA . PHE A 1 85 ? 4.225 -1.596 -14.437 1.00 95.06 85 PHE A CA 1
ATOM 666 C C . PHE A 1 85 ? 2.873 -1.309 -15.102 1.00 95.06 85 PHE A C 1
ATOM 668 O O . PHE A 1 85 ? 2.031 -2.203 -15.200 1.00 95.06 85 PHE A O 1
ATOM 675 N N . GLY A 1 86 ? 2.656 -0.095 -15.610 1.00 90.00 86 GLY A N 1
ATOM 676 C CA . GLY A 1 86 ? 1.432 0.268 -16.316 1.00 90.00 86 GLY A CA 1
ATOM 677 C C . GLY A 1 86 ? 1.250 -0.484 -17.642 1.00 90.00 86 GLY A C 1
ATOM 678 O O . GLY A 1 86 ? 2.207 -0.756 -18.367 1.00 90.00 86 GLY A O 1
ATOM 679 N N . GLY A 1 87 ? -0.005 -0.758 -18.022 1.00 85.44 87 GLY A N 1
ATOM 680 C CA . GLY A 1 87 ? -0.326 -1.556 -19.220 1.00 85.44 87 GLY A CA 1
ATOM 681 C C . GLY A 1 87 ? 0.261 -1.018 -20.537 1.00 85.44 87 GLY A C 1
ATOM 682 O O . GLY A 1 87 ? 0.657 -1.791 -21.405 1.00 85.44 87 GLY A O 1
ATOM 683 N N . HIS A 1 88 ? 0.412 0.305 -20.668 1.00 89.44 88 HIS A N 1
ATOM 684 C CA . HIS A 1 88 ? 0.956 0.951 -21.871 1.00 89.44 88 HIS A CA 1
ATOM 685 C C . HIS A 1 88 ? 2.453 0.681 -22.109 1.00 89.44 88 HIS A C 1
ATOM 687 O O . HIS A 1 88 ? 2.935 0.853 -23.232 1.00 89.44 88 HIS A O 1
ATOM 693 N N . TRP A 1 89 ? 3.206 0.285 -21.077 1.00 94.06 89 TRP A N 1
ATOM 694 C CA . TRP A 1 89 ? 4.650 0.070 -21.189 1.00 94.06 89 TRP A CA 1
ATOM 695 C C . TRP A 1 89 ? 5.000 -1.170 -22.014 1.00 94.06 89 TRP A C 1
ATOM 697 O O . TRP A 1 89 ? 5.985 -1.173 -22.756 1.00 94.06 89 TRP A O 1
ATOM 707 N N . ALA A 1 90 ? 4.164 -2.212 -21.953 1.00 89.62 90 ALA A N 1
ATOM 708 C CA . ALA A 1 90 ? 4.368 -3.443 -22.713 1.00 89.62 90 ALA A CA 1
ATOM 709 C C . ALA A 1 90 ? 4.482 -3.160 -24.222 1.00 89.62 90 ALA A C 1
ATOM 711 O O . ALA A 1 90 ? 5.437 -3.612 -24.856 1.00 89.62 90 ALA A O 1
ATOM 712 N N . SER A 1 91 ? 3.577 -2.328 -24.750 1.00 90.56 91 SER A N 1
ATOM 713 C CA . SER A 1 91 ? 3.523 -1.890 -26.152 1.00 90.56 91 SER A CA 1
ATOM 714 C C . SER A 1 91 ? 4.480 -0.748 -26.505 1.00 90.56 91 SER A C 1
ATOM 716 O O . SER A 1 91 ? 4.498 -0.300 -27.650 1.00 90.56 91 SER A O 1
ATOM 718 N N . MET A 1 92 ? 5.235 -0.222 -25.540 1.00 93.69 92 MET A N 1
ATOM 719 C CA . MET A 1 92 ? 6.108 0.918 -25.784 1.00 93.69 92 MET A CA 1
ATOM 720 C C . MET A 1 92 ? 7.324 0.527 -26.628 1.00 93.69 92 MET A C 1
ATOM 722 O O . MET A 1 92 ? 7.889 -0.558 -26.460 1.00 93.69 92 MET A O 1
ATOM 726 N N . ASP A 1 93 ? 7.741 1.440 -27.510 1.00 94.75 93 ASP A N 1
ATOM 727 C CA . ASP A 1 93 ? 8.911 1.254 -28.364 1.00 94.75 93 ASP A CA 1
ATOM 728 C C . ASP A 1 93 ? 10.166 0.938 -27.529 1.00 94.75 93 ASP A C 1
ATOM 730 O O . ASP A 1 93 ? 10.414 1.525 -26.467 1.00 94.75 93 ASP A O 1
ATOM 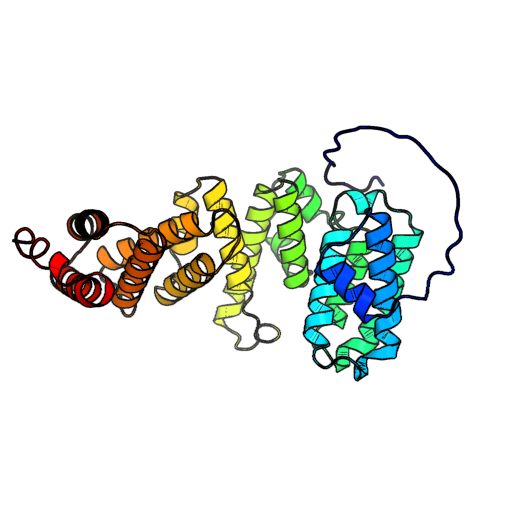734 N N . ILE A 1 94 ? 10.977 0.008 -28.035 1.00 95.56 94 ILE A N 1
ATOM 735 C CA . ILE A 1 94 ? 12.226 -0.433 -27.416 1.00 95.56 94 ILE A CA 1
ATOM 736 C C . ILE A 1 94 ? 13.205 0.722 -27.159 1.00 95.56 94 ILE A C 1
ATOM 738 O O . ILE A 1 94 ? 14.028 0.626 -26.247 1.00 95.56 94 ILE A O 1
ATOM 742 N N . LEU A 1 95 ? 13.123 1.820 -27.915 1.00 96.44 95 LEU A N 1
ATOM 743 C CA . LEU A 1 95 ? 13.932 3.022 -27.717 1.00 96.44 95 LEU A CA 1
ATOM 744 C C . LEU A 1 95 ? 13.672 3.677 -26.357 1.00 96.44 95 LEU A C 1
ATOM 746 O O . LEU A 1 95 ? 14.632 4.040 -25.679 1.00 96.44 95 LEU A O 1
ATOM 750 N N . TYR A 1 96 ? 12.415 3.760 -25.911 1.00 96.44 96 TYR A N 1
ATOM 751 C CA . TYR A 1 96 ? 12.084 4.297 -24.586 1.00 96.44 96 TYR A CA 1
ATOM 752 C C . TYR A 1 96 ? 12.545 3.361 -23.472 1.00 96.44 96 TYR A C 1
ATOM 754 O O . TYR A 1 96 ? 13.136 3.818 -22.495 1.00 96.44 96 TYR A O 1
ATOM 762 N N . LYS A 1 97 ? 12.358 2.046 -23.649 1.00 96.88 97 LYS A N 1
ATOM 763 C CA . LYS A 1 97 ? 12.827 1.036 -22.686 1.00 96.88 97 LYS A CA 1
ATOM 764 C C . LYS A 1 97 ? 14.344 1.111 -22.506 1.00 96.88 97 LYS A C 1
ATOM 766 O O . LYS A 1 97 ? 14.837 1.237 -21.390 1.00 96.88 97 LYS A O 1
ATOM 771 N N . ARG A 1 98 ? 15.093 1.135 -23.614 1.00 97.12 98 ARG A N 1
ATOM 772 C CA . ARG A 1 98 ? 16.557 1.298 -23.603 1.00 97.12 98 ARG A CA 1
ATOM 773 C C . ARG A 1 98 ? 16.983 2.645 -23.028 1.00 97.12 98 ARG A C 1
ATOM 775 O O . ARG A 1 98 ? 17.972 2.691 -22.304 1.00 97.12 98 ARG A O 1
ATOM 782 N N . GLY A 1 99 ? 16.272 3.723 -23.356 1.00 96.31 99 GLY A N 1
ATOM 783 C CA . GLY A 1 99 ? 16.545 5.062 -22.839 1.00 96.31 99 GLY A CA 1
ATOM 784 C C . GLY A 1 99 ? 16.424 5.119 -21.319 1.00 96.31 99 GLY A C 1
ATOM 785 O O . GLY A 1 99 ? 17.365 5.542 -20.652 1.00 96.31 99 GLY A O 1
ATOM 786 N N . LEU A 1 100 ? 15.317 4.608 -20.774 1.00 96.44 100 LEU A N 1
ATOM 787 C CA . LEU A 1 100 ? 15.081 4.575 -19.332 1.00 96.44 100 LEU A CA 1
ATOM 788 C C . LEU A 1 100 ? 16.082 3.663 -18.618 1.00 96.44 100 LEU A C 1
ATOM 790 O O . LEU A 1 100 ? 16.695 4.088 -17.644 1.00 96.44 100 LEU A O 1
ATOM 794 N N . ALA A 1 101 ? 16.319 2.453 -19.136 1.00 96.69 101 ALA A N 1
ATOM 795 C CA . ALA A 1 101 ? 17.304 1.537 -18.564 1.00 96.69 101 ALA A CA 1
ATOM 796 C C . ALA A 1 101 ? 18.708 2.160 -18.512 1.00 96.69 101 ALA A C 1
ATOM 798 O O . ALA A 1 101 ? 19.374 2.092 -17.485 1.00 96.69 101 ALA A O 1
ATOM 799 N N . ARG A 1 102 ? 19.155 2.813 -19.595 1.00 94.81 102 ARG A N 1
ATOM 800 C CA . ARG A 1 102 ? 20.457 3.499 -19.619 1.00 94.81 102 ARG A CA 1
ATOM 801 C C . ARG A 1 102 ? 20.524 4.631 -18.603 1.00 94.81 102 ARG A C 1
ATOM 803 O O . ARG A 1 102 ? 21.530 4.731 -17.911 1.00 94.81 102 ARG A O 1
ATOM 810 N N . ALA A 1 103 ? 19.478 5.452 -18.511 1.00 93.38 103 ALA A N 1
ATOM 811 C CA . ALA A 1 103 ? 19.441 6.560 -17.564 1.00 93.38 103 ALA A CA 1
ATOM 812 C C . ALA A 1 103 ? 19.507 6.055 -16.109 1.00 93.38 103 ALA A C 1
ATOM 814 O O . ALA A 1 103 ? 20.288 6.577 -15.319 1.00 93.38 103 ALA A O 1
ATOM 815 N N . LEU A 1 104 ? 18.780 4.980 -15.781 1.00 94.12 104 LEU A N 1
ATOM 816 C CA . LEU A 1 104 ? 18.819 4.337 -14.463 1.00 94.12 104 LEU A CA 1
ATOM 817 C C . LEU A 1 104 ? 20.194 3.734 -14.136 1.00 94.12 104 LEU A C 1
ATOM 819 O O . LEU A 1 104 ? 20.692 3.952 -13.036 1.00 94.12 104 LEU A O 1
ATOM 823 N N . ILE A 1 105 ? 20.829 3.027 -15.082 1.00 91.69 105 ILE A N 1
ATOM 824 C CA . ILE A 1 105 ? 22.176 2.443 -14.902 1.00 91.69 105 ILE A CA 1
ATOM 825 C C . ILE A 1 105 ? 23.228 3.539 -14.704 1.00 91.69 105 ILE A C 1
ATOM 827 O O . ILE A 1 105 ? 24.099 3.436 -13.848 1.00 91.69 105 ILE A O 1
ATOM 831 N N . GLN A 1 106 ? 23.171 4.608 -15.500 1.00 87.12 106 GLN A N 1
ATOM 832 C CA . GLN A 1 106 ? 24.104 5.726 -15.347 1.00 87.12 106 GLN A CA 1
ATOM 833 C C . GLN A 1 106 ? 23.945 6.403 -13.986 1.00 87.12 106 GLN A C 1
ATOM 835 O O . GLN A 1 106 ? 24.928 6.833 -13.386 1.00 87.12 106 GLN A O 1
ATOM 840 N N . TYR A 1 107 ? 22.710 6.485 -13.496 1.00 83.56 107 TYR A N 1
ATOM 841 C CA . TYR A 1 107 ? 22.395 7.159 -12.251 1.00 83.56 107 TYR A CA 1
ATOM 842 C C . TYR A 1 107 ? 22.672 6.310 -11.002 1.00 83.56 107 TYR A C 1
ATOM 844 O O . TYR A 1 107 ? 23.120 6.856 -9.993 1.00 83.56 107 TYR A O 1
ATOM 852 N N . SER A 1 108 ? 22.455 4.990 -11.058 1.00 84.50 108 SER A N 1
ATOM 853 C CA . SER A 1 108 ? 22.589 4.074 -9.912 1.00 84.50 108 SER A CA 1
ATOM 854 C C . SER A 1 108 ? 23.956 4.173 -9.235 1.00 84.50 108 SER A C 1
ATOM 856 O O . SER A 1 108 ? 24.036 4.274 -8.013 1.00 84.50 108 SER A O 1
ATOM 858 N N . HIS A 1 109 ? 25.027 4.242 -10.028 1.00 78.31 109 HIS A N 1
ATOM 859 C CA . HIS A 1 109 ? 26.397 4.319 -9.518 1.00 78.31 109 HIS A CA 1
ATOM 860 C C . HIS A 1 109 ? 26.721 5.647 -8.826 1.00 78.31 109 HIS A C 1
ATOM 862 O O . HIS A 1 109 ? 27.543 5.692 -7.911 1.00 78.31 109 HIS A O 1
ATOM 868 N N . ILE A 1 110 ? 26.104 6.747 -9.264 1.00 83.00 110 ILE A N 1
ATOM 869 C CA . ILE A 1 110 ? 26.366 8.074 -8.696 1.00 83.00 110 ILE A CA 1
ATOM 870 C C . ILE A 1 110 ? 25.515 8.278 -7.435 1.00 83.00 110 ILE A C 1
ATOM 872 O O . ILE A 1 110 ? 25.970 8.883 -6.461 1.00 83.00 110 ILE A O 1
ATOM 876 N N . MET A 1 111 ? 24.296 7.735 -7.433 1.00 83.31 111 MET A N 1
ATOM 877 C CA . MET A 1 111 ? 23.311 7.968 -6.385 1.00 83.31 111 MET A CA 1
ATOM 878 C C . MET A 1 111 ? 23.590 7.231 -5.078 1.00 83.31 111 MET A C 1
ATOM 880 O O . MET A 1 111 ? 23.211 7.737 -4.023 1.00 83.31 111 MET A O 1
ATOM 884 N N . GLY A 1 112 ? 24.314 6.108 -5.116 1.00 81.50 112 GLY A N 1
ATOM 885 C CA . GLY A 1 112 ? 24.658 5.342 -3.911 1.00 81.50 112 GLY A CA 1
ATOM 886 C C . GLY A 1 112 ? 25.374 6.161 -2.827 1.00 81.50 112 GLY A C 1
ATOM 887 O O . GLY A 1 112 ? 25.323 5.809 -1.657 1.00 81.50 112 GLY A O 1
ATOM 888 N N . ARG A 1 113 ? 25.993 7.296 -3.191 1.00 83.81 113 ARG A N 1
ATOM 889 C CA . ARG A 1 113 ? 26.637 8.233 -2.249 1.00 83.81 113 ARG A CA 1
ATOM 890 C C . ARG A 1 113 ? 25.673 9.194 -1.547 1.00 83.81 113 ARG A C 1
ATOM 892 O O . ARG A 1 113 ? 26.065 9.826 -0.573 1.00 83.81 113 ARG A O 1
ATOM 899 N N . TYR A 1 114 ? 24.468 9.361 -2.080 1.00 86.12 114 TYR A N 1
ATOM 900 C CA . TYR A 1 114 ? 23.473 10.329 -1.613 1.00 86.12 114 TYR A CA 1
ATOM 901 C C . TYR A 1 114 ? 22.231 9.658 -1.037 1.00 86.12 114 TYR A C 1
ATOM 903 O O . TYR A 1 114 ? 21.589 10.231 -0.164 1.00 86.12 114 TYR A O 1
ATOM 911 N N . VAL A 1 115 ? 21.878 8.477 -1.549 1.00 88.12 115 VAL A N 1
ATOM 912 C CA . VAL A 1 115 ? 20.735 7.688 -1.090 1.00 88.12 115 VAL A CA 1
ATOM 913 C C . VAL A 1 115 ? 21.159 6.243 -0.949 1.00 88.12 115 VAL A C 1
ATOM 915 O O . VAL A 1 115 ? 21.485 5.567 -1.931 1.00 88.12 115 VAL A O 1
ATOM 918 N N . GLU A 1 116 ? 21.126 5.779 0.290 1.00 87.00 116 GLU A N 1
ATOM 919 C CA . GLU A 1 116 ? 21.396 4.399 0.654 1.00 87.00 116 GLU A CA 1
ATOM 920 C C . GLU A 1 116 ? 20.406 3.446 -0.032 1.00 87.00 116 GLU A C 1
ATOM 922 O O . GLU A 1 116 ? 19.218 3.741 -0.170 1.00 87.00 116 GLU A O 1
ATOM 927 N N . GLY A 1 117 ? 20.904 2.314 -0.533 1.00 87.50 117 GLY A N 1
ATOM 928 C CA . GLY A 1 117 ? 20.092 1.318 -1.245 1.00 87.50 117 GLY A CA 1
ATOM 929 C C . GLY A 1 117 ? 19.634 1.716 -2.658 1.00 87.50 117 GLY A C 1
ATOM 930 O O . GLY A 1 117 ? 19.042 0.894 -3.361 1.00 87.50 117 GLY A O 1
ATOM 931 N N . SER A 1 118 ? 19.933 2.935 -3.130 1.00 90.94 118 SER A N 1
ATOM 932 C CA . SER A 1 118 ? 19.504 3.405 -4.460 1.00 90.94 118 SER A CA 1
ATOM 933 C C . SER A 1 118 ? 20.032 2.553 -5.619 1.00 90.94 118 SER A C 1
ATOM 935 O O . SER A 1 118 ? 19.326 2.369 -6.609 1.00 90.94 118 SER A O 1
ATOM 937 N N . GLU A 1 119 ? 21.233 1.982 -5.498 1.00 90.94 119 GLU A N 1
ATOM 938 C CA . GLU A 1 119 ? 21.799 1.090 -6.515 1.00 90.94 119 GLU A CA 1
ATOM 939 C C . GLU A 1 119 ? 20.963 -0.185 -6.686 1.00 90.94 119 GLU A C 1
ATOM 941 O O . GLU A 1 119 ? 20.604 -0.538 -7.812 1.00 90.94 119 GLU A O 1
ATOM 946 N N . GLY A 1 120 ? 20.584 -0.828 -5.575 1.00 91.38 120 GLY A N 1
ATOM 947 C CA . GLY A 1 120 ? 19.727 -2.015 -5.582 1.00 91.38 120 GLY A CA 1
ATOM 948 C C . GLY A 1 120 ? 18.341 -1.718 -6.155 1.00 91.38 120 GLY A C 1
ATOM 949 O O . GLY A 1 120 ? 17.856 -2.452 -7.017 1.00 91.38 120 GLY A O 1
ATOM 950 N N . LEU A 1 121 ? 17.743 -0.590 -5.758 1.00 93.75 121 LEU A N 1
ATOM 951 C CA . LEU A 1 121 ? 16.455 -0.133 -6.285 1.00 93.75 121 LEU A CA 1
ATOM 952 C C . LEU A 1 121 ? 16.504 0.096 -7.801 1.00 93.75 121 LEU A C 1
ATOM 954 O O . LEU A 1 121 ? 15.650 -0.423 -8.528 1.00 93.75 121 LEU A O 1
ATOM 958 N N . CYS A 1 122 ? 17.503 0.837 -8.290 1.00 94.69 122 CYS A N 1
ATOM 959 C CA . CYS A 1 122 ? 17.686 1.090 -9.719 1.00 94.69 122 CYS A CA 1
ATOM 960 C C . CYS A 1 122 ? 17.936 -0.202 -10.500 1.00 94.69 122 CYS A C 1
ATOM 962 O O . CYS A 1 122 ? 17.340 -0.383 -11.558 1.00 94.69 122 CYS A O 1
ATOM 964 N N . SER A 1 123 ? 18.774 -1.105 -9.982 1.00 93.19 123 SER A N 1
ATOM 965 C CA . SER A 1 123 ? 19.057 -2.399 -10.613 1.00 93.19 123 SER A CA 1
ATOM 966 C C . SER A 1 123 ? 17.781 -3.230 -10.784 1.00 93.19 123 SER A C 1
ATOM 968 O O . SER A 1 123 ? 17.467 -3.673 -11.892 1.00 93.19 123 SER A O 1
ATOM 970 N N . ALA A 1 124 ? 16.973 -3.345 -9.725 1.00 94.12 124 ALA A N 1
ATOM 971 C CA . ALA A 1 124 ? 15.694 -4.048 -9.781 1.00 94.12 124 ALA A CA 1
ATOM 972 C C . ALA A 1 124 ? 14.725 -3.412 -10.798 1.00 94.12 124 ALA A C 1
ATOM 974 O O . ALA A 1 124 ? 14.099 -4.112 -11.597 1.00 94.12 124 ALA A O 1
ATOM 975 N N . LEU A 1 125 ? 14.650 -2.077 -10.844 1.00 96.12 125 LEU A N 1
ATOM 976 C CA . LEU A 1 125 ? 13.795 -1.377 -11.805 1.00 96.12 125 LEU A CA 1
ATOM 977 C C . LEU A 1 125 ? 14.282 -1.538 -13.256 1.00 96.12 125 LEU A C 1
ATOM 979 O O . LEU A 1 125 ? 13.461 -1.664 -14.161 1.00 96.12 125 LEU A O 1
ATOM 983 N N . VAL A 1 126 ? 15.595 -1.586 -13.500 1.00 95.88 126 VAL A N 1
ATOM 984 C CA . VAL A 1 126 ? 16.165 -1.863 -14.833 1.00 95.88 126 VAL A CA 1
ATOM 985 C C . VAL A 1 126 ? 15.739 -3.240 -15.340 1.00 95.88 126 VAL A C 1
ATOM 987 O O . VAL A 1 126 ? 15.424 -3.380 -16.523 1.00 95.88 126 VAL A O 1
ATOM 990 N N . MET A 1 127 ? 15.675 -4.245 -14.465 1.00 93.38 127 MET A N 1
ATOM 991 C CA . MET A 1 127 ? 15.157 -5.566 -14.835 1.00 93.38 127 MET A CA 1
ATOM 992 C C . MET A 1 127 ? 13.668 -5.491 -15.202 1.00 93.38 127 MET A C 1
ATOM 994 O O . MET A 1 127 ? 13.266 -5.959 -16.271 1.00 93.38 127 MET A O 1
ATOM 998 N N . ALA A 1 128 ? 12.868 -4.802 -14.383 1.00 94.69 128 ALA A N 1
ATOM 999 C CA . ALA A 1 128 ? 11.441 -4.601 -14.635 1.00 94.69 128 ALA A CA 1
ATOM 1000 C C . ALA A 1 128 ? 11.150 -3.785 -15.912 1.00 94.69 128 ALA A C 1
ATOM 1002 O O . ALA A 1 128 ? 10.115 -3.979 -16.543 1.00 94.69 128 ALA A O 1
ATOM 1003 N N . VAL A 1 129 ? 12.052 -2.896 -16.343 1.00 96.44 129 VAL A N 1
ATOM 1004 C CA . VAL A 1 129 ? 11.898 -2.111 -17.583 1.00 96.44 129 VAL A CA 1
ATOM 1005 C C . VAL A 1 129 ? 11.714 -3.005 -18.812 1.00 96.44 129 VAL A C 1
ATOM 1007 O O . VAL A 1 129 ? 10.940 -2.658 -19.711 1.00 96.44 129 VAL A O 1
ATOM 1010 N N . TYR A 1 130 ? 12.412 -4.137 -18.882 1.00 94.12 130 TYR A N 1
ATOM 1011 C CA . TYR A 1 130 ? 12.326 -5.028 -20.038 1.00 94.12 130 TYR A CA 1
ATOM 1012 C C . TYR A 1 130 ? 11.203 -6.046 -19.911 1.00 94.12 130 TYR A C 1
ATOM 1014 O O . TYR A 1 130 ? 10.523 -6.313 -20.905 1.00 94.12 130 TYR A O 1
ATOM 1022 N N . ASP A 1 131 ? 10.999 -6.574 -18.708 1.00 90.38 131 ASP A N 1
ATOM 1023 C CA . ASP A 1 131 ? 9.984 -7.583 -18.447 1.00 90.38 131 ASP A CA 1
ATOM 1024 C C . ASP A 1 131 ? 9.282 -7.328 -17.103 1.00 90.38 131 ASP A C 1
ATOM 1026 O O . ASP A 1 131 ? 9.602 -7.955 -16.092 1.00 90.38 131 ASP A O 1
ATOM 1030 N N . PRO A 1 132 ? 8.333 -6.374 -17.060 1.00 91.94 132 PRO A N 1
ATOM 1031 C CA . PRO A 1 132 ? 7.742 -5.928 -15.805 1.00 91.94 132 PRO A CA 1
ATOM 1032 C C . PRO A 1 132 ? 6.929 -7.021 -15.123 1.00 91.94 132 PRO A C 1
ATOM 1034 O O . PRO A 1 132 ? 6.852 -7.012 -13.905 1.00 91.94 132 PRO A O 1
ATOM 1037 N N . TRP A 1 133 ? 6.325 -7.946 -15.874 1.00 91.81 133 TRP A N 1
ATOM 1038 C CA . TRP A 1 133 ? 5.371 -8.942 -15.366 1.00 91.81 133 TRP A CA 1
ATOM 1039 C C . TRP A 1 133 ? 5.749 -10.388 -15.720 1.00 91.81 133 TRP A C 1
ATOM 1041 O O . TRP A 1 133 ? 4.963 -11.299 -15.471 1.00 91.81 133 TRP A O 1
ATOM 1051 N N . GLY A 1 134 ? 6.914 -10.622 -16.328 1.00 87.94 134 GLY A N 1
ATOM 1052 C CA . GLY A 1 134 ? 7.293 -11.944 -16.829 1.00 87.94 134 GLY A CA 1
ATOM 1053 C C . GLY A 1 134 ? 7.896 -12.887 -15.801 1.00 87.94 134 GLY A C 1
ATOM 1054 O O . GLY A 1 134 ? 8.215 -14.025 -16.153 1.00 87.94 134 GLY A O 1
ATOM 1055 N N . ASP A 1 135 ? 7.979 -12.499 -14.531 1.00 91.19 135 ASP A N 1
ATOM 1056 C CA . ASP A 1 135 ? 8.281 -13.459 -13.476 1.00 91.19 135 ASP A CA 1
ATOM 1057 C C . ASP A 1 135 ? 7.244 -14.617 -13.491 1.00 91.19 135 ASP A C 1
ATOM 1059 O O . ASP A 1 135 ? 6.033 -14.367 -13.577 1.00 91.19 135 ASP A O 1
ATOM 1063 N N . PRO A 1 136 ? 7.669 -15.896 -13.484 1.00 92.12 136 PRO A N 1
ATOM 1064 C CA . PRO A 1 136 ? 6.749 -17.033 -13.533 1.00 92.12 136 PRO A CA 1
ATOM 1065 C C . PRO A 1 136 ? 5.755 -17.073 -12.368 1.00 92.12 136 PRO A C 1
ATOM 1067 O O . PRO A 1 136 ? 4.602 -17.454 -12.570 1.00 92.12 136 PRO A O 1
ATOM 1070 N N . ILE A 1 137 ? 6.170 -16.666 -11.167 1.00 92.94 137 ILE A N 1
ATOM 1071 C CA . ILE A 1 137 ? 5.314 -16.611 -9.981 1.00 92.94 137 ILE A CA 1
ATOM 1072 C C . ILE A 1 137 ? 4.236 -15.559 -10.174 1.00 92.94 137 ILE A C 1
ATOM 1074 O O . ILE A 1 137 ? 3.054 -15.851 -9.993 1.00 92.94 137 ILE A O 1
ATOM 1078 N N . ILE A 1 138 ? 4.617 -14.371 -10.637 1.00 91.50 138 ILE A N 1
ATOM 1079 C CA . ILE A 1 138 ? 3.663 -13.307 -10.953 1.00 91.50 138 ILE A CA 1
ATOM 1080 C C . ILE A 1 138 ? 2.666 -13.748 -12.030 1.00 91.50 138 ILE A C 1
ATOM 1082 O O . ILE A 1 138 ? 1.465 -13.545 -11.864 1.00 91.50 138 ILE A O 1
ATOM 1086 N N . ARG A 1 139 ? 3.120 -14.415 -13.096 1.00 91.44 139 ARG A N 1
ATOM 1087 C CA . ARG A 1 139 ? 2.223 -14.931 -14.145 1.00 91.44 139 ARG A CA 1
ATOM 1088 C C . ARG A 1 139 ? 1.211 -15.942 -13.608 1.00 91.44 139 ARG A C 1
ATOM 1090 O O . ARG A 1 139 ? 0.027 -15.826 -13.913 1.00 91.44 139 ARG A O 1
ATOM 1097 N N . ARG A 1 140 ? 1.646 -16.878 -12.761 1.00 92.38 140 ARG A N 1
ATOM 1098 C CA . ARG A 1 140 ? 0.746 -17.836 -12.094 1.00 92.38 140 ARG A CA 1
ATOM 1099 C C . ARG A 1 140 ? -0.268 -17.126 -11.198 1.00 92.38 140 ARG A C 1
ATOM 1101 O O . ARG A 1 140 ? -1.452 -17.445 -11.247 1.00 92.38 140 ARG A O 1
ATOM 1108 N N . LEU A 1 141 ? 0.163 -16.121 -10.430 1.00 91.06 141 LEU A N 1
ATOM 1109 C CA . LEU A 1 141 ? -0.736 -15.313 -9.598 1.00 91.06 141 LEU A CA 1
ATOM 1110 C C . LEU A 1 141 ? -1.790 -14.572 -10.432 1.00 91.06 141 LEU A C 1
ATOM 1112 O O . LEU A 1 141 ? -2.963 -14.570 -10.058 1.00 91.06 141 LEU A O 1
ATOM 1116 N N . LEU A 1 142 ? -1.391 -13.972 -11.558 1.00 89.88 142 LEU A N 1
ATOM 1117 C CA . LEU A 1 142 ? -2.298 -13.281 -12.482 1.00 89.88 142 LEU A CA 1
ATOM 1118 C C . LEU A 1 142 ? -3.332 -14.235 -13.100 1.00 89.88 142 LEU A C 1
ATOM 1120 O O . LEU A 1 142 ? -4.492 -13.858 -13.252 1.00 89.88 142 LEU A O 1
ATOM 1124 N N . ASN A 1 143 ? -2.933 -15.477 -13.380 1.00 89.25 143 ASN A N 1
ATOM 1125 C CA . ASN A 1 143 ? -3.814 -16.541 -13.867 1.00 89.25 143 ASN A CA 1
ATOM 1126 C C . ASN A 1 143 ? -4.654 -17.207 -12.762 1.00 89.25 143 ASN A C 1
ATOM 1128 O O . ASN A 1 143 ? -5.388 -18.150 -13.045 1.00 89.25 143 ASN A O 1
ATOM 1132 N N . GLN A 1 144 ? -4.555 -16.734 -11.514 1.00 86.50 144 GLN A N 1
ATOM 1133 C CA . GLN A 1 144 ? -5.213 -17.323 -10.340 1.00 86.50 144 GLN A CA 1
ATOM 1134 C C . GLN A 1 144 ? -4.821 -18.785 -10.081 1.00 86.50 144 GLN A C 1
ATOM 1136 O O . GLN A 1 144 ? -5.557 -19.530 -9.441 1.00 86.50 144 GLN A O 1
ATOM 1141 N N . GLU A 1 145 ? -3.639 -19.189 -10.535 1.00 90.00 145 GLU A N 1
ATOM 1142 C CA . GLU A 1 145 ? -3.103 -20.517 -10.278 1.00 90.00 145 GLU A CA 1
ATOM 1143 C C . GLU A 1 145 ? -2.574 -20.608 -8.841 1.00 90.00 145 GLU A C 1
ATOM 1145 O O . GLU A 1 145 ? -2.077 -19.632 -8.251 1.00 90.00 145 GLU A O 1
ATOM 1150 N N . ASP A 1 146 ? -2.648 -21.803 -8.263 1.00 87.31 146 ASP A N 1
ATOM 1151 C CA . ASP A 1 146 ? -1.996 -22.075 -6.991 1.00 87.31 146 ASP A CA 1
ATOM 1152 C C . ASP A 1 146 ? -0.485 -21.938 -7.153 1.00 87.31 146 ASP A C 1
ATOM 1154 O O . ASP A 1 146 ? 0.102 -22.380 -8.139 1.00 87.31 146 ASP A O 1
ATOM 1158 N N . VAL A 1 147 ? 0.144 -21.288 -6.180 1.00 90.00 147 VAL A N 1
ATOM 1159 C CA . VAL A 1 147 ? 1.590 -21.076 -6.121 1.00 90.00 147 VAL A CA 1
ATOM 1160 C C . VAL A 1 147 ? 2.041 -21.590 -4.773 1.00 90.00 147 VAL A C 1
ATOM 1162 O O . VAL A 1 147 ? 1.485 -21.205 -3.743 1.00 90.00 147 VAL A O 1
ATOM 1165 N N . GLU A 1 148 ? 3.050 -22.448 -4.787 1.00 90.00 148 GLU A N 1
ATOM 1166 C CA . GLU A 1 148 ? 3.625 -22.978 -3.563 1.00 90.00 148 GLU A CA 1
ATOM 1167 C C . GLU A 1 148 ? 4.243 -21.858 -2.725 1.00 90.00 148 GLU A C 1
ATOM 1169 O O . GLU A 1 148 ? 4.965 -20.997 -3.232 1.00 90.00 148 GLU A O 1
ATOM 1174 N N . LEU A 1 149 ? 3.976 -21.883 -1.417 1.00 87.38 149 LEU A N 1
ATOM 1175 C CA . LEU A 1 149 ? 4.374 -20.812 -0.503 1.00 87.38 149 LEU A CA 1
ATOM 1176 C C . LEU A 1 149 ? 5.889 -20.553 -0.516 1.00 87.38 149 LEU A C 1
ATOM 1178 O O . LEU A 1 149 ? 6.308 -19.412 -0.349 1.00 87.38 149 LEU A O 1
ATOM 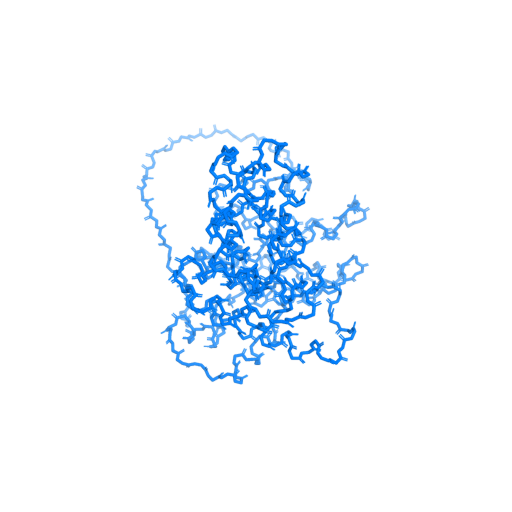1182 N N . HIS A 1 150 ? 6.711 -21.589 -0.709 1.00 88.69 150 HIS A N 1
ATOM 1183 C CA . HIS A 1 150 ? 8.166 -21.445 -0.726 1.00 88.69 150 HIS A CA 1
ATOM 1184 C C . HIS A 1 150 ? 8.658 -20.634 -1.939 1.00 88.69 150 HIS A C 1
ATOM 1186 O O . HIS A 1 150 ? 9.481 -19.741 -1.765 1.00 88.69 150 HIS A O 1
ATOM 1192 N N . LEU A 1 151 ? 8.084 -20.863 -3.126 1.00 91.25 151 LEU A N 1
ATOM 1193 C CA . LEU A 1 151 ? 8.403 -20.106 -4.342 1.00 91.25 151 LEU A CA 1
ATOM 1194 C C . LEU A 1 151 ? 7.956 -18.647 -4.230 1.00 91.25 151 LEU A C 1
ATOM 1196 O O . LEU A 1 151 ? 8.642 -17.733 -4.677 1.00 91.25 151 LEU A O 1
ATOM 1200 N N . LEU A 1 152 ? 6.796 -18.418 -3.608 1.00 89.88 152 LEU A N 1
ATOM 1201 C CA . LEU A 1 152 ? 6.296 -17.066 -3.381 1.00 89.88 152 LEU A CA 1
ATOM 1202 C C . LEU A 1 152 ? 7.201 -16.279 -2.423 1.00 89.88 152 LEU A C 1
ATOM 1204 O O . LEU A 1 152 ? 7.438 -15.094 -2.643 1.00 89.88 152 LEU A O 1
ATOM 1208 N N . LYS A 1 153 ? 7.730 -16.936 -1.384 1.00 89.56 153 LYS A N 1
ATOM 1209 C CA . LYS A 1 153 ? 8.715 -16.340 -0.470 1.00 89.56 153 LYS A CA 1
ATOM 1210 C C . LYS A 1 153 ? 10.015 -15.999 -1.190 1.00 89.56 153 LYS A C 1
ATOM 1212 O O . LYS A 1 153 ? 10.506 -14.893 -1.015 1.00 89.56 153 LYS A O 1
ATOM 1217 N N . GLU A 1 154 ? 10.533 -16.911 -2.010 1.00 90.06 154 GLU A N 1
ATOM 1218 C CA . GLU A 1 154 ? 11.749 -16.680 -2.798 1.00 90.06 154 GLU A CA 1
ATOM 1219 C C . GLU A 1 154 ? 11.603 -15.460 -3.714 1.00 90.06 154 GLU A C 1
ATOM 1221 O O . GLU A 1 154 ? 12.455 -14.573 -3.697 1.00 90.06 154 GLU A O 1
ATOM 1226 N N . PHE A 1 155 ? 10.475 -15.358 -4.426 1.00 91.81 155 PHE A N 1
ATOM 1227 C CA . PHE A 1 155 ? 10.164 -14.187 -5.243 1.00 91.81 155 PHE A CA 1
ATOM 1228 C C . PHE A 1 155 ? 10.171 -12.894 -4.412 1.00 91.81 155 PHE A C 1
ATOM 1230 O O . PHE A 1 155 ? 10.859 -11.937 -4.760 1.00 91.81 155 PHE A O 1
ATOM 1237 N N . ILE A 1 156 ? 9.460 -12.875 -3.282 1.00 91.44 156 ILE A N 1
ATOM 1238 C CA . ILE A 1 156 ? 9.368 -11.691 -2.414 1.00 91.44 156 ILE A CA 1
ATOM 1239 C C . ILE A 1 156 ? 10.735 -11.285 -1.860 1.00 91.44 156 ILE A C 1
ATOM 1241 O O . ILE A 1 156 ? 11.020 -10.096 -1.782 1.00 91.44 156 ILE A O 1
ATOM 1245 N N . SER A 1 157 ? 11.583 -12.248 -1.497 1.00 89.12 157 SER A N 1
ATOM 1246 C CA . SER A 1 157 ? 12.944 -11.984 -1.018 1.00 89.12 157 SER A CA 1
ATOM 1247 C C . SER A 1 157 ? 13.890 -11.489 -2.115 1.00 89.12 157 SER A C 1
ATOM 1249 O O . SER A 1 157 ? 14.917 -10.895 -1.799 1.00 89.12 157 SER A O 1
ATOM 1251 N N . SER A 1 158 ? 13.570 -11.730 -3.388 1.00 89.31 158 SER A N 1
ATOM 1252 C CA . SER A 1 158 ? 14.392 -11.303 -4.526 1.00 89.31 158 SER A CA 1
ATOM 1253 C C . SER A 1 158 ? 14.141 -9.856 -4.971 1.00 89.31 158 SER A C 1
ATOM 1255 O O . SER A 1 158 ? 14.974 -9.280 -5.673 1.00 89.31 158 SER A O 1
ATOM 1257 N N . GLU A 1 159 ? 13.013 -9.256 -4.577 1.00 89.19 159 GLU A N 1
ATOM 1258 C CA . GLU A 1 159 ? 12.590 -7.928 -5.028 1.00 89.19 159 GLU A CA 1
ATOM 1259 C C . GLU A 1 159 ? 12.622 -6.911 -3.870 1.00 89.19 159 GLU A C 1
ATOM 1261 O O . GLU A 1 159 ? 12.123 -7.201 -2.781 1.00 89.19 159 GLU A O 1
ATOM 1266 N N . PRO A 1 160 ? 13.150 -5.688 -4.075 1.00 92.06 160 PRO A N 1
ATOM 1267 C CA . PRO A 1 160 ? 13.105 -4.653 -3.047 1.00 92.06 160 PRO A CA 1
ATOM 1268 C C . PRO A 1 160 ? 11.669 -4.325 -2.620 1.00 92.06 160 PRO A C 1
ATOM 1270 O O . PRO A 1 160 ? 10.781 -4.160 -3.463 1.00 92.06 160 PRO A O 1
ATOM 1273 N N . HIS A 1 161 ? 11.445 -4.135 -1.316 1.00 91.69 161 HIS A N 1
ATOM 1274 C CA . HIS A 1 161 ? 10.109 -3.894 -0.757 1.00 91.69 161 HIS A CA 1
ATOM 1275 C C . HIS A 1 161 ? 9.380 -2.693 -1.378 1.00 91.69 161 HIS A C 1
ATOM 1277 O O . HIS A 1 161 ? 8.165 -2.753 -1.594 1.00 91.69 161 HIS A O 1
ATOM 1283 N N . GLU A 1 162 ? 10.114 -1.624 -1.702 1.00 93.00 162 GLU A N 1
ATOM 1284 C CA . GLU A 1 162 ? 9.569 -0.439 -2.370 1.00 93.00 162 GLU A CA 1
ATOM 1285 C C . GLU A 1 162 ? 9.023 -0.773 -3.765 1.00 93.00 162 GLU A C 1
ATOM 1287 O O . GLU A 1 162 ? 7.905 -0.379 -4.100 1.00 93.00 162 GLU A O 1
ATOM 1292 N N . LEU A 1 163 ? 9.761 -1.561 -4.554 1.00 94.38 163 LEU A N 1
ATOM 1293 C CA . LEU A 1 163 ? 9.326 -1.989 -5.883 1.00 94.38 163 LEU A CA 1
ATOM 1294 C C . LEU A 1 163 ? 8.131 -2.946 -5.795 1.00 94.38 163 LEU A C 1
ATOM 1296 O O . LEU A 1 163 ? 7.156 -2.787 -6.532 1.00 94.38 163 LEU A O 1
ATOM 1300 N N . LEU A 1 164 ? 8.163 -3.875 -4.836 1.00 94.81 164 LEU A N 1
ATOM 1301 C CA . LEU A 1 164 ? 7.078 -4.822 -4.593 1.00 94.81 164 LEU A CA 1
ATOM 1302 C C . LEU A 1 164 ? 5.766 -4.117 -4.199 1.00 94.81 164 LEU A C 1
ATOM 1304 O O . LEU A 1 164 ? 4.694 -4.502 -4.663 1.00 94.81 164 LEU A O 1
ATOM 1308 N N . LEU A 1 165 ? 5.823 -3.057 -3.383 1.00 94.75 165 LEU A N 1
ATOM 1309 C CA . LEU A 1 165 ? 4.643 -2.244 -3.054 1.00 94.75 165 LEU A CA 1
ATOM 1310 C C . LEU A 1 165 ? 4.073 -1.520 -4.275 1.00 94.75 165 LEU A C 1
ATOM 1312 O O . LEU A 1 165 ? 2.857 -1.498 -4.449 1.00 94.75 165 LEU A O 1
ATOM 1316 N N . LEU A 1 166 ? 4.930 -0.960 -5.129 1.00 95.62 166 LEU A N 1
ATOM 1317 C CA . LEU A 1 166 ? 4.502 -0.275 -6.354 1.00 95.62 166 LEU A CA 1
ATOM 1318 C C . LEU A 1 166 ? 3.884 -1.255 -7.356 1.00 95.62 166 LEU A C 1
ATOM 1320 O O . LEU A 1 166 ? 2.880 -0.950 -7.999 1.00 95.62 166 LEU A O 1
ATOM 1324 N N . ARG A 1 167 ? 4.426 -2.472 -7.431 1.00 94.62 167 ARG A N 1
ATOM 1325 C CA . ARG A 1 167 ? 3.834 -3.580 -8.182 1.00 94.62 167 ARG A CA 1
ATOM 1326 C C . ARG A 1 167 ? 2.440 -3.927 -7.659 1.00 94.62 167 ARG A C 1
ATOM 1328 O O . ARG A 1 167 ? 1.510 -4.054 -8.453 1.00 94.62 167 ARG A O 1
ATOM 1335 N N . ILE A 1 168 ? 2.282 -4.057 -6.341 1.00 94.69 168 ILE A N 1
ATOM 1336 C CA . ILE A 1 168 ? 0.984 -4.307 -5.699 1.00 94.69 168 ILE A CA 1
ATOM 1337 C C . ILE A 1 168 ? 0.000 -3.172 -6.009 1.00 94.69 168 ILE A C 1
ATOM 1339 O O . ILE A 1 168 ? -1.127 -3.451 -6.407 1.00 94.69 168 ILE A O 1
ATOM 1343 N N . GLU A 1 169 ? 0.421 -1.911 -5.898 1.00 94.06 169 GLU A N 1
ATOM 1344 C CA . GLU A 1 169 ? -0.397 -0.744 -6.254 1.00 94.06 169 GLU A CA 1
ATOM 1345 C C . GLU A 1 169 ? -0.896 -0.837 -7.707 1.00 94.06 169 GLU A C 1
ATOM 1347 O O . GLU A 1 169 ? -2.089 -0.674 -7.969 1.00 94.06 169 GLU A O 1
ATOM 1352 N N . CYS A 1 170 ? -0.022 -1.196 -8.652 1.00 93.81 170 CYS A N 1
ATOM 1353 C CA . CYS A 1 170 ? -0.410 -1.406 -10.047 1.00 93.81 170 CYS A CA 1
ATOM 1354 C C . CYS A 1 170 ? -1.376 -2.582 -10.242 1.00 93.81 170 CYS A C 1
ATOM 1356 O O . CYS A 1 170 ? -2.312 -2.455 -11.029 1.00 93.81 170 CYS A O 1
ATOM 1358 N N . LEU A 1 171 ? -1.197 -3.698 -9.527 1.00 93.94 171 LEU A N 1
ATOM 1359 C CA . LEU A 1 171 ? -2.139 -4.824 -9.569 1.00 93.94 171 LEU A CA 1
ATOM 1360 C C . LEU A 1 171 ? -3.528 -4.412 -9.079 1.00 93.94 171 LEU A C 1
ATOM 1362 O O . LEU A 1 171 ? -4.525 -4.760 -9.708 1.00 93.94 171 LEU A O 1
ATOM 1366 N N . VAL A 1 172 ? -3.596 -3.644 -7.989 1.00 92.50 172 VAL A N 1
ATOM 1367 C CA . VAL A 1 172 ? -4.860 -3.130 -7.447 1.00 92.50 172 VAL A CA 1
ATOM 1368 C C . VAL A 1 172 ? -5.537 -2.194 -8.441 1.00 92.50 172 VAL A C 1
ATOM 1370 O O . VAL A 1 172 ? -6.713 -2.381 -8.745 1.00 92.50 172 VAL A O 1
ATOM 1373 N N . ASN A 1 173 ? -4.794 -1.236 -9.000 1.00 90.94 173 ASN A N 1
ATOM 1374 C CA . ASN A 1 173 ? -5.319 -0.296 -9.996 1.00 90.94 173 ASN A CA 1
ATOM 1375 C C . ASN A 1 173 ? -5.792 -0.998 -11.280 1.00 90.94 173 ASN A C 1
ATOM 1377 O O . ASN A 1 173 ? -6.647 -0.484 -11.992 1.00 90.94 173 ASN A O 1
ATOM 1381 N N . ALA A 1 174 ? -5.248 -2.180 -11.565 1.00 90.81 174 ALA A N 1
ATOM 1382 C CA . ALA A 1 174 ? -5.636 -3.044 -12.672 1.00 90.81 174 ALA A CA 1
ATOM 1383 C C . ALA A 1 174 ? -6.715 -4.084 -12.313 1.00 90.81 174 ALA A C 1
ATOM 1385 O O . ALA A 1 174 ? -6.992 -4.976 -13.113 1.00 90.81 174 ALA A O 1
ATOM 1386 N N . HIS A 1 175 ? -7.308 -4.003 -11.119 1.00 91.38 175 HIS A N 1
ATOM 1387 C CA . HIS A 1 175 ? -8.324 -4.924 -10.597 1.00 91.38 175 HIS A CA 1
ATOM 1388 C C . HIS A 1 175 ? -7.867 -6.383 -10.386 1.00 91.38 175 HIS A C 1
ATOM 1390 O O . HIS A 1 175 ? -8.695 -7.264 -10.139 1.00 91.38 175 HIS A O 1
ATOM 1396 N N . PHE A 1 176 ? -6.559 -6.654 -10.360 1.00 92.69 176 PHE A N 1
ATOM 1397 C CA . PHE A 1 176 ? -5.980 -7.949 -9.966 1.00 92.69 176 PHE A CA 1
ATOM 1398 C C . PHE A 1 176 ? -5.846 -8.067 -8.438 1.00 92.69 176 PHE A C 1
ATOM 1400 O O . PHE A 1 176 ? -4.794 -8.406 -7.892 1.00 92.69 176 PHE A O 1
ATOM 1407 N N . GLU A 1 177 ? -6.933 -7.777 -7.723 1.00 92.81 177 GLU A N 1
ATOM 1408 C CA . GLU A 1 177 ? -6.909 -7.608 -6.267 1.00 92.81 177 GLU A CA 1
ATOM 1409 C C . GLU A 1 177 ? -6.587 -8.898 -5.499 1.00 92.81 177 GLU A C 1
ATOM 1411 O O . GLU A 1 177 ? -5.943 -8.828 -4.458 1.00 92.81 177 GLU A O 1
ATOM 1416 N N . GLU A 1 178 ? -6.956 -10.083 -6.000 1.00 92.56 178 GLU A N 1
ATOM 1417 C CA . GLU A 1 178 ? -6.599 -11.334 -5.307 1.00 92.56 178 GLU A CA 1
ATOM 1418 C C . GLU A 1 178 ? -5.117 -11.692 -5.450 1.00 92.56 178 GLU A C 1
ATOM 1420 O O . GLU A 1 178 ? -4.509 -12.188 -4.500 1.00 92.56 178 GLU A O 1
ATOM 1425 N N . ALA A 1 179 ? -4.498 -11.380 -6.593 1.00 93.06 179 ALA A N 1
ATOM 1426 C CA . ALA A 1 179 ? -3.049 -11.496 -6.741 1.00 93.06 179 ALA A CA 1
ATOM 1427 C C . ALA A 1 179 ? -2.334 -10.532 -5.778 1.00 93.06 179 ALA A C 1
ATOM 1429 O O . ALA A 1 179 ? -1.400 -10.931 -5.081 1.00 93.06 179 ALA A O 1
ATOM 1430 N N . ALA A 1 180 ? -2.832 -9.294 -5.671 1.00 95.56 180 ALA A N 1
ATOM 1431 C CA . ALA A 1 180 ? -2.337 -8.307 -4.716 1.00 95.56 180 ALA A CA 1
ATOM 1432 C C . ALA A 1 180 ? -2.470 -8.785 -3.257 1.00 95.56 180 ALA A C 1
ATOM 1434 O O . ALA A 1 180 ? -1.496 -8.717 -2.512 1.00 95.56 180 ALA A O 1
ATOM 1435 N N . ILE A 1 181 ? -3.625 -9.329 -2.850 1.00 94.88 181 ILE A N 1
ATOM 1436 C CA . ILE A 1 181 ? -3.845 -9.867 -1.493 1.00 94.88 181 ILE A CA 1
ATOM 1437 C C . ILE A 1 181 ? -2.872 -11.011 -1.181 1.00 94.88 181 ILE A C 1
ATOM 1439 O O . ILE A 1 181 ? -2.303 -11.052 -0.088 1.00 94.88 181 ILE A O 1
ATOM 1443 N N . ARG A 1 182 ? -2.646 -11.933 -2.126 1.00 92.69 182 ARG A N 1
ATOM 1444 C CA . ARG A 1 182 ? -1.702 -13.051 -1.946 1.00 92.69 182 ARG A CA 1
ATOM 1445 C C . ARG A 1 182 ? -0.268 -12.561 -1.755 1.00 92.69 182 ARG A C 1
ATOM 1447 O O . ARG A 1 182 ? 0.407 -13.036 -0.840 1.00 92.69 182 ARG A O 1
ATOM 1454 N N . LEU A 1 183 ? 0.170 -11.594 -2.565 1.00 94.50 183 LEU A N 1
ATOM 1455 C CA . LEU A 1 183 ? 1.479 -10.956 -2.400 1.00 94.50 183 LEU A CA 1
ATOM 1456 C C . LEU A 1 183 ? 1.581 -10.269 -1.038 1.00 94.50 183 LEU A C 1
ATOM 1458 O O . LEU A 1 183 ? 2.507 -10.553 -0.291 1.00 94.50 183 LEU A O 1
ATOM 1462 N N . LEU A 1 184 ? 0.592 -9.453 -0.666 1.00 95.19 184 LEU A N 1
ATOM 1463 C CA . LEU A 1 184 ? 0.568 -8.729 0.608 1.00 95.19 184 LEU A CA 1
ATOM 1464 C C . LEU A 1 184 ? 0.678 -9.656 1.823 1.00 95.19 184 LEU A C 1
ATOM 1466 O O . LEU A 1 184 ? 1.492 -9.404 2.710 1.00 95.19 184 LEU A O 1
ATOM 1470 N N . ARG A 1 185 ? -0.099 -10.745 1.854 1.00 92.88 185 ARG A N 1
ATOM 1471 C CA . ARG A 1 185 ? -0.047 -11.740 2.938 1.00 92.88 185 ARG A CA 1
ATOM 1472 C C . ARG A 1 185 ? 1.328 -12.391 3.048 1.00 92.88 185 ARG A C 1
ATOM 1474 O O . ARG A 1 185 ? 1.869 -12.511 4.145 1.00 92.88 185 ARG A O 1
ATOM 1481 N N . CYS A 1 186 ? 1.915 -12.787 1.921 1.00 91.12 186 CYS A N 1
ATOM 1482 C CA . CYS A 1 186 ? 3.227 -13.424 1.935 1.00 91.12 186 CYS A CA 1
ATOM 1483 C C . CYS A 1 186 ? 4.353 -12.425 2.270 1.00 91.12 186 CYS A C 1
ATOM 1485 O O . CYS A 1 186 ? 5.296 -12.784 2.981 1.00 91.12 186 CYS A O 1
ATOM 1487 N N . SER A 1 187 ? 4.230 -11.159 1.861 1.00 92.25 187 SER A N 1
ATOM 1488 C CA . SER A 1 187 ? 5.160 -10.088 2.240 1.00 92.25 187 SER A CA 1
ATOM 1489 C C . SER A 1 187 ? 5.103 -9.804 3.734 1.00 92.25 187 SER A C 1
ATOM 1491 O O . SER A 1 187 ? 6.143 -9.713 4.381 1.00 92.25 187 SER A O 1
ATOM 1493 N N . LEU A 1 188 ? 3.898 -9.741 4.310 1.00 90.00 188 LEU A N 1
ATOM 1494 C CA . LEU A 1 188 ? 3.713 -9.585 5.752 1.00 90.00 188 LEU A CA 1
ATOM 1495 C C . LEU A 1 188 ? 4.330 -10.738 6.527 1.00 90.00 188 LEU A C 1
ATOM 1497 O O . LEU A 1 188 ? 5.059 -10.484 7.482 1.00 90.00 188 LEU A O 1
ATOM 1501 N N . TYR A 1 189 ? 4.082 -11.981 6.109 1.00 86.06 189 TYR A N 1
ATOM 1502 C CA . TYR A 1 189 ? 4.695 -13.153 6.732 1.00 86.06 189 TYR A CA 1
ATOM 1503 C C . TYR A 1 189 ? 6.226 -13.064 6.704 1.00 86.06 189 TYR A C 1
ATOM 1505 O O . TYR A 1 189 ? 6.877 -13.320 7.712 1.00 86.06 189 TYR A O 1
ATOM 1513 N N . SER A 1 190 ? 6.795 -12.658 5.566 1.00 83.31 190 SER A N 1
ATOM 1514 C CA . SER A 1 190 ? 8.245 -12.541 5.403 1.00 83.31 190 SER A CA 1
ATOM 1515 C C . SER A 1 190 ? 8.809 -11.484 6.355 1.00 83.31 190 SER A C 1
ATOM 1517 O O . SER A 1 190 ? 9.625 -11.814 7.205 1.00 83.31 190 SER A O 1
ATOM 1519 N N . VAL A 1 191 ? 8.293 -10.251 6.325 1.00 83.00 191 VAL A N 1
ATOM 1520 C CA . VAL A 1 191 ? 8.790 -9.147 7.174 1.00 83.00 191 VAL A CA 1
ATOM 1521 C C . VAL A 1 191 ? 8.566 -9.408 8.671 1.00 83.00 191 VAL A C 1
ATOM 1523 O O . VAL A 1 191 ? 9.378 -9.013 9.503 1.00 83.00 191 VAL A O 1
ATOM 1526 N N . SER A 1 192 ? 7.480 -10.089 9.046 1.00 73.19 192 SER A N 1
ATOM 1527 C CA . SER A 1 192 ? 7.203 -10.408 10.454 1.00 73.19 192 SER A CA 1
ATOM 1528 C C . SER A 1 192 ? 8.031 -11.574 11.001 1.00 73.19 192 SER A C 1
ATOM 1530 O O . SER A 1 192 ? 8.327 -11.570 12.193 1.00 73.19 192 SER A O 1
ATOM 1532 N N . ALA A 1 193 ? 8.464 -12.518 10.160 1.00 58.12 193 ALA A N 1
ATOM 1533 C CA . ALA A 1 193 ? 9.375 -13.590 10.565 1.00 58.12 193 ALA A CA 1
ATOM 1534 C C . ALA A 1 193 ? 10.786 -13.069 10.901 1.00 58.12 193 ALA A C 1
ATOM 1536 O O . ALA A 1 193 ? 11.407 -13.567 11.837 1.00 58.12 193 ALA A O 1
ATOM 1537 N N . PHE A 1 194 ? 11.262 -12.034 10.199 1.00 49.06 194 PHE A N 1
ATOM 1538 C CA . PHE A 1 194 ? 12.552 -11.384 10.483 1.00 49.06 194 PHE A CA 1
ATOM 1539 C C . PHE A 1 194 ? 12.500 -10.450 11.708 1.00 49.06 194 PHE A C 1
ATOM 1541 O O . PHE A 1 194 ? 13.498 -10.259 12.396 1.00 49.06 194 PHE A O 1
ATOM 1548 N N . SER A 1 195 ? 11.314 -9.939 12.059 1.00 48.12 195 SER A N 1
ATOM 1549 C CA . SER A 1 195 ? 11.115 -9.026 13.198 1.00 48.12 195 SER A CA 1
ATOM 1550 C C . SER A 1 195 ? 11.314 -9.664 14.583 1.00 48.12 195 SER A C 1
ATOM 1552 O O . SER A 1 195 ? 11.241 -8.943 15.579 1.00 48.12 195 SER A O 1
ATOM 1554 N N . LEU A 1 196 ? 11.510 -10.984 14.682 1.00 42.59 196 LEU A N 1
ATOM 1555 C CA . LEU A 1 196 ? 11.801 -11.642 15.960 1.00 42.59 196 LEU A CA 1
ATOM 1556 C C . LEU A 1 196 ? 13.290 -11.611 16.330 1.00 42.59 196 LEU A C 1
ATOM 1558 O O . LEU A 1 196 ? 13.587 -11.811 17.504 1.00 42.59 196 LEU A O 1
ATOM 1562 N N . ASN A 1 197 ? 14.193 -11.335 15.377 1.00 35.88 197 ASN A N 1
ATOM 1563 C CA . ASN A 1 197 ? 15.635 -11.449 15.612 1.00 35.88 197 ASN A CA 1
ATOM 1564 C C . ASN A 1 197 ? 16.484 -10.215 15.281 1.00 35.88 197 ASN A C 1
ATOM 1566 O O . ASN A 1 197 ? 17.570 -10.137 15.838 1.00 35.88 197 ASN A O 1
ATOM 1570 N N . ASP A 1 198 ? 16.034 -9.247 14.477 1.00 35.78 198 ASP A N 1
ATOM 1571 C CA . ASP A 1 198 ? 16.957 -8.213 13.989 1.00 35.78 198 ASP A CA 1
ATOM 1572 C C . ASP A 1 198 ? 16.496 -6.775 14.277 1.00 35.78 198 ASP A C 1
ATOM 1574 O O . ASP A 1 198 ? 15.478 -6.294 13.774 1.00 35.78 198 ASP A O 1
ATOM 1578 N N . GLU A 1 199 ? 17.331 -6.056 15.040 1.00 37.12 199 GLU A N 1
ATOM 1579 C CA . GLU A 1 199 ? 17.443 -4.588 15.013 1.00 37.12 199 GLU A CA 1
ATOM 1580 C C . GLU A 1 199 ? 17.935 -4.071 13.637 1.00 37.12 199 GLU A C 1
ATOM 1582 O O . GLU A 1 199 ? 17.958 -2.866 13.394 1.00 37.12 199 GLU A O 1
ATOM 1587 N N . GLU A 1 200 ? 18.260 -4.969 12.703 1.00 36.56 200 GLU A N 1
ATOM 1588 C CA . GLU A 1 200 ? 18.696 -4.691 11.335 1.00 36.56 200 GLU A CA 1
ATOM 1589 C C . GLU A 1 200 ? 17.593 -5.035 10.319 1.00 36.56 200 GLU A C 1
ATOM 1591 O O . GLU A 1 200 ? 17.666 -6.006 9.570 1.00 36.56 200 GLU A O 1
ATOM 1596 N N . CYS A 1 201 ? 16.536 -4.224 10.266 1.00 37.72 201 CYS A N 1
ATOM 1597 C CA . CYS A 1 201 ? 15.625 -4.226 9.122 1.00 37.72 201 CYS A CA 1
ATOM 1598 C C . CYS A 1 201 ? 15.898 -2.971 8.285 1.00 37.72 201 CYS A C 1
ATOM 1600 O O . CYS A 1 201 ? 15.546 -1.861 8.689 1.00 37.72 201 CYS A O 1
ATOM 1602 N N . ASP A 1 202 ? 16.592 -3.183 7.165 1.00 41.88 202 ASP A N 1
ATOM 1603 C CA . ASP A 1 202 ? 16.696 -2.347 5.961 1.00 41.88 202 ASP A CA 1
ATOM 1604 C C . ASP A 1 202 ? 16.319 -0.858 6.170 1.00 41.88 202 ASP A C 1
ATOM 1606 O O . ASP A 1 202 ? 15.149 -0.453 6.134 1.00 41.88 202 ASP A O 1
ATOM 1610 N N . ASN A 1 203 ? 17.330 -0.025 6.436 1.00 42.31 203 ASN A N 1
ATOM 1611 C CA . ASN A 1 203 ? 17.251 1.443 6.503 1.00 42.31 203 ASN A CA 1
ATOM 1612 C C . ASN A 1 203 ? 16.220 2.043 7.484 1.00 42.31 203 ASN A C 1
ATOM 1614 O O . ASN A 1 203 ? 15.760 3.173 7.294 1.00 42.31 203 ASN A O 1
ATOM 1618 N N . GLY A 1 204 ? 15.805 1.319 8.530 1.00 49.41 204 GLY A N 1
ATOM 1619 C CA . GLY A 1 204 ? 14.860 1.835 9.530 1.00 49.41 204 GLY A CA 1
ATOM 1620 C C . GLY A 1 204 ? 13.427 2.030 9.006 1.00 49.41 204 GLY A C 1
ATOM 1621 O O . GLY A 1 204 ? 12.570 2.574 9.714 1.00 49.41 204 GLY A O 1
ATOM 1622 N N . LYS A 1 205 ? 13.122 1.569 7.783 1.00 63.44 205 LYS A N 1
ATOM 1623 C CA . LYS A 1 205 ? 11.766 1.577 7.218 1.00 63.44 205 LYS A CA 1
ATOM 1624 C C . LYS A 1 205 ? 11.052 0.285 7.611 1.00 63.44 205 LYS A C 1
ATOM 1626 O O . LYS A 1 205 ? 11.268 -0.779 7.049 1.00 63.44 205 LYS A O 1
ATOM 1631 N N . ASN A 1 206 ? 10.131 0.383 8.568 1.00 80.50 206 ASN A N 1
ATOM 1632 C CA . ASN A 1 206 ? 9.301 -0.751 8.972 1.00 80.50 206 ASN A CA 1
ATOM 1633 C C . ASN A 1 206 ? 8.232 -1.069 7.901 1.00 80.50 206 ASN A C 1
ATOM 1635 O O . ASN A 1 206 ? 7.110 -0.547 7.943 1.00 80.50 206 ASN A O 1
ATOM 1639 N N . TRP A 1 207 ? 8.591 -1.940 6.952 1.00 85.81 207 TRP A N 1
ATOM 1640 C CA . TRP A 1 207 ? 7.761 -2.355 5.813 1.00 85.81 207 TRP A CA 1
ATOM 1641 C C . TRP A 1 207 ? 6.492 -3.128 6.194 1.00 85.81 207 TRP A C 1
ATOM 1643 O O . TRP A 1 207 ? 5.565 -3.211 5.386 1.00 85.81 207 TRP A O 1
ATOM 1653 N N . LYS A 1 208 ? 6.379 -3.615 7.440 1.00 88.12 208 LYS A N 1
ATOM 1654 C CA . LYS A 1 208 ? 5.157 -4.255 7.957 1.00 88.12 208 LYS A CA 1
ATOM 1655 C C . LYS A 1 208 ? 3.938 -3.355 7.760 1.00 88.12 208 LYS A C 1
ATOM 1657 O O . LYS A 1 208 ? 2.881 -3.829 7.355 1.00 88.12 208 LYS A O 1
ATOM 1662 N N . TRP A 1 209 ? 4.070 -2.058 8.046 1.00 88.44 209 TRP A N 1
ATOM 1663 C CA . TRP A 1 209 ? 2.918 -1.152 8.077 1.00 88.44 209 TRP A CA 1
ATOM 1664 C C . TRP A 1 209 ? 2.353 -0.847 6.692 1.00 88.44 209 TRP A C 1
ATOM 1666 O O . TRP A 1 209 ? 1.155 -1.057 6.527 1.00 88.44 209 TRP A O 1
ATOM 1676 N N . PRO A 1 210 ? 3.154 -0.445 5.685 1.00 90.19 210 PRO A N 1
ATOM 1677 C CA . PRO A 1 210 ? 2.645 -0.285 4.326 1.00 90.19 210 PRO A CA 1
ATOM 1678 C C . PRO A 1 210 ? 1.922 -1.527 3.787 1.00 90.19 210 PRO A C 1
ATOM 1680 O O . PRO A 1 210 ? 0.845 -1.399 3.206 1.00 90.19 210 PRO A O 1
ATOM 1683 N N . TYR A 1 211 ? 2.465 -2.731 4.012 1.00 93.12 211 TYR A N 1
ATOM 1684 C CA . TYR A 1 211 ? 1.798 -3.963 3.581 1.00 93.12 211 TYR A CA 1
ATOM 1685 C C . TYR A 1 211 ? 0.488 -4.205 4.337 1.00 93.12 211 TYR A C 1
ATOM 1687 O O . TYR A 1 211 ? -0.527 -4.531 3.724 1.00 93.12 211 TYR A O 1
ATOM 1695 N N . MET A 1 212 ? 0.476 -3.999 5.655 1.00 92.50 212 MET A N 1
ATOM 1696 C CA . MET A 1 212 ? -0.730 -4.187 6.462 1.00 92.50 212 MET A CA 1
ATOM 1697 C C . MET A 1 212 ? -1.834 -3.207 6.051 1.00 92.50 212 MET A C 1
ATOM 1699 O O . MET A 1 212 ? -2.987 -3.596 5.903 1.00 92.50 212 MET A O 1
ATOM 1703 N N . GLU A 1 213 ? -1.490 -1.947 5.793 1.00 91.25 213 GLU A N 1
ATOM 1704 C CA . GLU A 1 213 ? -2.445 -0.934 5.338 1.00 91.25 213 GLU A CA 1
ATOM 1705 C C . GLU A 1 213 ? -3.097 -1.301 4.008 1.00 91.25 213 GLU A C 1
ATOM 1707 O O . GLU A 1 213 ? -4.320 -1.230 3.878 1.00 91.25 213 GLU A O 1
ATOM 1712 N N . TRP A 1 214 ? -2.293 -1.712 3.026 1.00 93.06 214 TRP A N 1
ATOM 1713 C CA . TRP A 1 214 ? -2.810 -2.153 1.735 1.00 93.06 214 TRP A CA 1
ATOM 1714 C C . TRP A 1 214 ? -3.696 -3.390 1.869 1.00 93.06 214 TRP A C 1
ATOM 1716 O O . TRP A 1 214 ? -4.780 -3.422 1.284 1.00 93.06 214 TRP A O 1
ATOM 1726 N N . LEU A 1 215 ? -3.286 -4.375 2.675 1.00 95.50 215 LEU A N 1
ATOM 1727 C CA . LEU A 1 215 ? -4.071 -5.588 2.893 1.00 95.50 215 LEU A CA 1
ATOM 1728 C C . LEU A 1 215 ? -5.433 -5.269 3.511 1.00 95.50 215 LEU A C 1
ATOM 1730 O O . LEU A 1 215 ? -6.462 -5.668 2.968 1.00 95.50 215 LEU A O 1
ATOM 1734 N N . LEU A 1 216 ? -5.456 -4.505 4.604 1.00 95.25 216 LEU A N 1
ATOM 1735 C CA . LEU A 1 216 ? -6.696 -4.160 5.300 1.00 95.25 216 LEU A CA 1
ATOM 1736 C C . LEU A 1 216 ? -7.648 -3.356 4.407 1.00 95.25 216 LEU A C 1
ATOM 1738 O O . LEU A 1 216 ? -8.853 -3.607 4.424 1.00 95.25 216 LEU A O 1
ATOM 1742 N N . ARG A 1 217 ? -7.121 -2.448 3.575 1.00 93.12 217 ARG A N 1
ATOM 1743 C CA . ARG A 1 217 ? -7.924 -1.711 2.585 1.00 93.12 217 ARG A CA 1
ATOM 1744 C C . ARG A 1 217 ? -8.565 -2.632 1.555 1.00 93.12 217 ARG A C 1
ATOM 1746 O O . ARG A 1 217 ? -9.763 -2.517 1.311 1.00 93.12 217 ARG A O 1
ATOM 1753 N N . LEU A 1 218 ? -7.804 -3.556 0.971 1.00 94.69 218 LEU A N 1
ATOM 1754 C CA . LEU A 1 218 ? -8.344 -4.484 -0.027 1.00 94.69 218 LEU A CA 1
ATOM 1755 C C . LEU A 1 218 ? -9.387 -5.426 0.572 1.00 94.69 218 LEU A C 1
ATOM 1757 O O . LEU A 1 218 ? -10.456 -5.614 -0.008 1.00 94.69 218 LEU A O 1
ATOM 1761 N N . LEU A 1 219 ? -9.120 -5.971 1.760 1.00 95.94 219 LEU A N 1
ATOM 1762 C CA . LEU A 1 219 ? -10.085 -6.813 2.465 1.00 95.94 219 LEU A CA 1
ATOM 1763 C C . LEU A 1 219 ? -11.369 -6.041 2.794 1.00 95.94 219 LEU A C 1
ATOM 1765 O O . LEU A 1 219 ? -12.463 -6.588 2.644 1.00 95.94 219 LEU A O 1
ATOM 1769 N N . PHE A 1 220 ? -11.253 -4.765 3.173 1.00 94.62 220 PHE A N 1
ATOM 1770 C CA . PHE A 1 220 ? -12.401 -3.898 3.430 1.00 94.62 220 PHE A CA 1
ATOM 1771 C C . PHE A 1 220 ? -13.238 -3.657 2.170 1.00 94.62 220 PHE A C 1
ATOM 1773 O O . PHE A 1 220 ? -14.443 -3.914 2.189 1.00 94.62 220 PHE A O 1
ATOM 1780 N N . ARG A 1 221 ? -12.610 -3.279 1.048 1.00 92.56 221 ARG A N 1
ATOM 1781 C CA . ARG A 1 221 ? -13.290 -3.109 -0.253 1.00 92.56 221 ARG A CA 1
ATOM 1782 C C . ARG A 1 221 ? -14.010 -4.377 -0.703 1.00 92.56 221 ARG A C 1
ATOM 1784 O O . ARG A 1 221 ? -15.143 -4.325 -1.177 1.00 92.56 221 ARG A O 1
ATOM 1791 N N . LYS A 1 222 ? -13.384 -5.535 -0.481 1.00 93.69 222 LYS A N 1
ATOM 1792 C CA . LYS A 1 222 ? -13.945 -6.864 -0.772 1.00 93.69 222 LYS A CA 1
ATOM 1793 C C . LYS A 1 222 ? -14.976 -7.338 0.257 1.00 93.69 222 LYS A C 1
ATOM 1795 O O . LYS A 1 222 ? -15.494 -8.442 0.115 1.00 93.69 222 LYS A O 1
ATOM 1800 N N . ARG A 1 223 ? -15.285 -6.531 1.280 1.00 94.50 223 ARG A N 1
ATOM 1801 C CA . ARG A 1 223 ? -16.224 -6.845 2.372 1.00 94.50 223 ARG A CA 1
ATOM 1802 C C . ARG A 1 223 ? -15.859 -8.124 3.141 1.00 94.50 223 ARG A C 1
ATOM 1804 O O . ARG A 1 223 ? -16.729 -8.805 3.679 1.00 94.50 223 ARG A O 1
ATOM 1811 N N . LYS A 1 224 ? -14.565 -8.443 3.231 1.00 94.81 224 LYS A N 1
ATOM 1812 C CA . LYS A 1 224 ? -14.027 -9.611 3.945 1.00 94.81 224 LYS A CA 1
ATOM 1813 C C . LYS A 1 224 ? -13.733 -9.267 5.412 1.00 94.81 224 LYS A C 1
ATOM 1815 O O . LYS A 1 224 ? -12.588 -9.302 5.850 1.00 94.81 224 LYS A O 1
ATOM 1820 N N . LEU A 1 225 ? -14.765 -8.916 6.187 1.00 94.38 225 LEU A N 1
ATOM 1821 C CA . LEU A 1 225 ? -14.600 -8.494 7.591 1.00 94.38 225 LEU A CA 1
ATOM 1822 C C . LEU A 1 225 ? -13.936 -9.572 8.468 1.00 94.38 225 LEU A C 1
ATOM 1824 O O . LEU A 1 225 ? -13.092 -9.247 9.296 1.00 94.38 225 LEU A O 1
ATOM 1828 N N . ASN A 1 226 ? -14.275 -10.848 8.261 1.00 95.06 226 ASN A N 1
ATOM 1829 C CA . ASN A 1 226 ? -13.661 -11.954 9.003 1.00 95.06 226 ASN A CA 1
ATOM 1830 C C . ASN A 1 226 ? -12.151 -12.041 8.753 1.00 95.06 226 ASN A C 1
ATOM 1832 O O . ASN A 1 226 ? -11.393 -12.262 9.694 1.00 95.06 226 ASN A O 1
ATOM 1836 N N . ASP A 1 227 ? -11.709 -11.795 7.518 1.00 95.25 227 ASP A N 1
ATOM 1837 C CA . ASP A 1 227 ? -10.285 -11.756 7.192 1.00 95.25 227 ASP A CA 1
ATOM 1838 C C . ASP A 1 227 ? -9.612 -10.569 7.887 1.00 95.25 227 ASP A C 1
ATOM 1840 O O . ASP A 1 227 ? -8.552 -10.742 8.468 1.00 95.25 227 ASP A O 1
ATOM 1844 N N . ILE A 1 228 ? -10.235 -9.383 7.923 1.00 95.38 228 ILE A N 1
ATOM 1845 C CA . ILE A 1 228 ? -9.697 -8.226 8.669 1.00 95.38 228 ILE A CA 1
ATOM 1846 C C . ILE A 1 228 ? -9.496 -8.581 10.148 1.00 95.38 228 ILE A C 1
ATOM 1848 O O . ILE A 1 228 ? -8.448 -8.279 10.722 1.00 95.38 228 ILE A O 1
ATOM 1852 N N . ILE A 1 229 ? -10.481 -9.236 10.769 1.00 93.75 229 ILE A N 1
ATOM 1853 C CA . ILE A 1 229 ? -10.394 -9.684 12.166 1.00 93.75 229 ILE A CA 1
ATOM 1854 C C . ILE A 1 229 ? -9.249 -10.690 12.335 1.00 93.75 229 ILE A C 1
ATOM 1856 O O . ILE A 1 229 ? -8.479 -10.583 13.287 1.00 93.75 229 ILE A O 1
ATOM 1860 N N . LEU A 1 230 ? -9.104 -11.636 11.404 1.00 93.12 230 LEU A N 1
ATOM 1861 C CA . LEU A 1 230 ? -8.034 -12.628 11.436 1.00 93.12 230 LEU A CA 1
ATOM 1862 C C . LEU A 1 230 ? -6.649 -11.977 11.307 1.00 93.12 230 LEU A C 1
ATOM 1864 O O . LEU A 1 230 ? -5.789 -12.223 12.150 1.00 93.12 230 LEU A O 1
ATOM 1868 N N . GLU A 1 231 ? -6.444 -11.102 10.321 1.00 92.06 231 GLU A N 1
ATOM 1869 C CA . GLU A 1 231 ? -5.160 -10.421 10.090 1.00 92.06 231 GLU A CA 1
ATOM 1870 C C . GLU A 1 231 ? -4.780 -9.502 11.266 1.00 92.06 231 GLU A C 1
ATOM 1872 O O . GLU A 1 231 ? -3.610 -9.366 11.619 1.00 92.06 231 GLU A O 1
ATOM 1877 N N . THR A 1 232 ? -5.766 -8.879 11.921 1.00 91.62 232 THR A N 1
ATOM 1878 C CA . THR A 1 232 ? -5.537 -8.000 13.085 1.00 91.62 232 THR A CA 1
ATOM 1879 C C . THR A 1 232 ? -5.478 -8.747 14.420 1.00 91.62 232 THR A C 1
ATOM 1881 O O . THR A 1 232 ? -5.125 -8.151 15.443 1.00 91.62 232 THR A O 1
ATOM 1884 N N . SER A 1 233 ? -5.769 -10.051 14.446 1.00 88.81 233 SER A N 1
ATOM 1885 C CA . SER A 1 233 ? -5.802 -10.846 15.681 1.00 88.81 233 SER A CA 1
ATOM 1886 C C . SER A 1 233 ? -4.443 -10.911 16.386 1.00 88.81 233 SER A C 1
ATOM 1888 O O . SER A 1 233 ? -4.391 -10.860 17.613 1.00 88.81 233 SER A O 1
ATOM 1890 N N . SER A 1 234 ? -3.351 -10.932 15.617 1.00 83.38 234 SER A N 1
ATOM 1891 C CA . SER A 1 234 ? -1.970 -10.952 16.113 1.00 83.38 234 SER A CA 1
ATOM 1892 C C . SER A 1 234 ? -1.413 -9.564 16.450 1.00 83.38 234 SER A C 1
ATOM 1894 O O . SER A 1 234 ? -0.339 -9.454 17.038 1.00 83.38 234 SER A O 1
ATOM 1896 N N . CYS A 1 235 ? -2.125 -8.489 16.094 1.00 87.62 235 CYS A N 1
ATOM 1897 C CA . CYS A 1 235 ? -1.707 -7.123 16.391 1.00 87.62 235 CYS A CA 1
ATOM 1898 C C . CYS A 1 235 ? -1.918 -6.794 17.871 1.00 87.62 235 CYS A C 1
ATOM 1900 O O . CYS A 1 235 ? -3.007 -7.006 18.417 1.00 87.62 235 CYS A O 1
ATOM 1902 N N . SER A 1 236 ? -0.907 -6.190 18.499 1.00 86.44 236 SER A N 1
ATOM 1903 C CA . SER A 1 236 ? -1.034 -5.612 19.839 1.00 86.44 236 SER A CA 1
ATOM 1904 C C . SER A 1 236 ? -2.006 -4.422 19.847 1.00 86.44 236 SER A C 1
ATOM 1906 O O . SER A 1 236 ? -2.420 -3.912 18.802 1.00 86.44 236 SER A O 1
ATOM 1908 N N . CYS A 1 237 ? -2.387 -3.942 21.031 1.00 85.00 237 CYS A N 1
ATOM 1909 C CA . CYS A 1 237 ? -3.202 -2.731 21.144 1.00 85.00 237 CYS A CA 1
ATOM 1910 C C . CYS A 1 237 ? -2.463 -1.478 20.621 1.00 85.00 237 CYS A C 1
ATOM 1912 O O . CYS A 1 237 ? -3.081 -0.640 19.965 1.00 85.00 237 CYS A O 1
ATOM 1914 N N . HIS A 1 238 ? -1.138 -1.392 20.800 1.00 87.81 238 HIS A N 1
ATOM 1915 C CA . HIS A 1 238 ? -0.302 -0.335 20.219 1.00 87.81 238 HIS A CA 1
ATOM 1916 C C . HIS A 1 238 ? -0.277 -0.386 18.686 1.00 87.81 238 HIS A C 1
ATOM 1918 O O . HIS A 1 238 ? -0.360 0.654 18.029 1.00 87.81 238 HIS A O 1
ATOM 1924 N N . ASP A 1 239 ? -0.205 -1.591 18.113 1.00 88.31 239 ASP A N 1
ATOM 1925 C CA . ASP A 1 239 ? -0.292 -1.792 16.663 1.00 88.31 239 ASP A CA 1
ATOM 1926 C C . ASP A 1 239 ? -1.653 -1.332 16.129 1.00 88.31 239 ASP A C 1
ATOM 1928 O O . ASP A 1 239 ? -1.721 -0.650 15.108 1.00 88.31 239 ASP A O 1
ATOM 1932 N N . GLY A 1 240 ? -2.733 -1.644 16.853 1.00 89.88 240 GLY A N 1
ATOM 1933 C CA . GLY A 1 240 ? -4.081 -1.197 16.514 1.00 89.88 240 GLY A CA 1
ATOM 1934 C C . GLY A 1 240 ? -4.222 0.320 16.498 1.00 89.88 240 GLY A C 1
ATOM 1935 O O . GLY A 1 240 ? -4.679 0.882 15.504 1.00 89.88 240 GLY A O 1
ATOM 1936 N N . VAL A 1 241 ? -3.750 0.998 17.549 1.00 90.69 241 VAL A N 1
ATOM 1937 C CA . VAL A 1 241 ? -3.703 2.470 17.612 1.00 90.69 241 VAL A CA 1
ATOM 1938 C C . VAL A 1 241 ? -2.927 3.040 16.420 1.00 90.69 241 VAL A C 1
ATOM 1940 O O . VAL A 1 241 ? -3.400 3.962 15.755 1.00 90.69 241 VAL A O 1
ATOM 1943 N N . ARG A 1 242 ? -1.764 2.462 16.092 1.00 90.62 242 ARG A N 1
ATOM 1944 C CA . ARG A 1 242 ? -0.944 2.892 14.950 1.00 90.62 242 ARG A CA 1
ATOM 1945 C C . ARG A 1 242 ? -1.681 2.736 13.617 1.00 90.62 242 ARG A C 1
ATOM 1947 O O . ARG A 1 242 ? -1.662 3.667 12.815 1.00 90.62 242 ARG A O 1
ATOM 1954 N N . LEU A 1 243 ? -2.334 1.598 13.380 1.00 91.56 243 LEU A N 1
ATOM 1955 C CA . LEU A 1 243 ? -3.117 1.351 12.164 1.00 91.56 243 LEU A CA 1
ATOM 1956 C C . LEU A 1 243 ? -4.292 2.329 12.038 1.00 91.56 243 LEU A C 1
ATOM 1958 O O . LEU A 1 243 ? -4.513 2.883 10.961 1.00 91.56 243 LEU A O 1
ATOM 1962 N N . ILE A 1 244 ? -5.002 2.588 13.140 1.00 93.75 244 ILE A N 1
ATOM 1963 C CA . ILE A 1 244 ? -6.107 3.552 13.178 1.00 93.75 244 ILE A CA 1
ATOM 1964 C C . ILE A 1 244 ? -5.604 4.951 12.826 1.00 93.75 244 ILE A C 1
ATOM 1966 O O . ILE A 1 244 ? -6.176 5.580 11.942 1.00 93.75 244 ILE A O 1
ATOM 1970 N N . TYR A 1 245 ? -4.523 5.429 13.453 1.00 91.06 245 TYR A N 1
ATOM 1971 C CA . TYR A 1 245 ? -3.974 6.757 13.162 1.00 91.06 245 TYR A CA 1
ATOM 1972 C C . TYR A 1 245 ? -3.581 6.916 11.696 1.00 91.06 245 TYR A C 1
ATOM 1974 O O . TYR A 1 245 ? -3.929 7.917 11.068 1.00 91.06 245 TYR A O 1
ATOM 1982 N N . ARG A 1 246 ? -2.885 5.925 11.132 1.00 89.62 246 ARG A N 1
ATOM 1983 C CA . ARG A 1 246 ? -2.443 6.010 9.739 1.00 89.62 246 ARG A CA 1
ATOM 1984 C C . ARG A 1 246 ? -3.620 5.948 8.758 1.00 89.62 246 ARG A C 1
ATOM 1986 O O . ARG A 1 246 ? -3.646 6.703 7.788 1.00 89.62 246 ARG A O 1
ATOM 1993 N N . SER A 1 247 ? -4.640 5.136 9.048 1.00 91.50 247 SER A N 1
ATOM 1994 C CA . SER A 1 247 ? -5.899 5.127 8.290 1.00 91.50 247 SER A CA 1
ATOM 1995 C C . SER A 1 247 ? -6.659 6.456 8.433 1.00 91.50 247 SER A C 1
ATOM 1997 O O . SER A 1 247 ? -7.169 6.996 7.454 1.00 91.50 247 SER A O 1
ATOM 1999 N N . PHE A 1 248 ? -6.680 7.050 9.624 1.00 88.88 248 PHE A N 1
ATOM 2000 C CA . PHE A 1 248 ? -7.386 8.303 9.897 1.00 88.88 248 PHE A CA 1
ATOM 2001 C C . PHE A 1 248 ? -6.782 9.514 9.170 1.00 88.88 248 PHE A C 1
ATOM 2003 O O . PHE A 1 248 ? -7.516 10.419 8.757 1.00 88.88 248 PHE A O 1
ATOM 2010 N N . GLN A 1 249 ? -5.452 9.528 9.030 1.00 87.81 249 GLN A N 1
ATOM 2011 C CA . GLN A 1 249 ? -4.678 10.580 8.362 1.00 87.81 249 GLN A CA 1
ATOM 2012 C C . GLN A 1 249 ? -4.620 10.423 6.839 1.00 87.81 249 GLN A C 1
ATOM 2014 O O . GLN A 1 249 ? -4.255 11.365 6.138 1.00 87.81 249 GLN A O 1
ATOM 2019 N N . SER A 1 250 ? -4.952 9.245 6.313 1.00 86.88 250 SER A N 1
ATOM 2020 C CA . SER A 1 250 ? -4.879 8.996 4.880 1.00 86.88 250 SER A CA 1
ATOM 2021 C C . SER A 1 250 ? -6.039 9.657 4.131 1.00 86.88 250 SER A C 1
ATOM 2023 O O . SER A 1 250 ? -7.193 9.594 4.549 1.00 86.88 250 SER A O 1
ATOM 2025 N N . SER A 1 251 ? -5.718 10.268 2.990 1.00 82.25 251 SER A N 1
ATOM 2026 C CA . SER A 1 251 ? -6.665 10.874 2.045 1.00 82.25 251 SER A CA 1
ATOM 2027 C C . SER A 1 251 ? -7.190 9.896 0.985 1.00 82.25 251 SER A C 1
ATOM 2029 O O . SER A 1 251 ? -7.852 10.312 0.039 1.00 82.25 251 SER A O 1
ATOM 2031 N N . ILE A 1 252 ? -6.861 8.608 1.106 1.00 82.31 252 ILE A N 1
ATOM 2032 C CA . ILE A 1 252 ? -7.242 7.579 0.133 1.00 82.31 252 ILE A CA 1
ATOM 2033 C C . ILE A 1 252 ? -8.726 7.226 0.307 1.00 82.31 252 ILE A C 1
ATOM 2035 O O . ILE A 1 252 ? -9.264 7.263 1.416 1.00 82.31 252 ILE A O 1
ATOM 2039 N N . GLU A 1 253 ? -9.385 6.865 -0.795 1.00 80.00 253 GLU A N 1
ATOM 2040 C CA . GLU A 1 253 ? -10.758 6.353 -0.794 1.00 80.00 253 GLU A CA 1
ATOM 2041 C C . GLU A 1 253 ? -10.919 5.174 0.186 1.00 80.00 253 GLU A C 1
ATOM 2043 O O . GLU A 1 253 ? -9.991 4.388 0.397 1.00 80.00 253 GLU A O 1
ATOM 2048 N N . ASP A 1 254 ? -12.090 5.079 0.817 1.00 85.75 254 ASP A N 1
ATOM 2049 C CA . ASP A 1 254 ? -12.446 4.112 1.870 1.00 85.75 254 ASP A CA 1
ATOM 2050 C C . ASP A 1 254 ? -11.724 4.274 3.213 1.00 85.75 254 ASP A C 1
ATOM 2052 O O . ASP A 1 254 ? -12.100 3.615 4.186 1.00 85.75 254 ASP A O 1
ATOM 2056 N N . SER A 1 255 ? -10.720 5.151 3.320 1.00 88.44 255 SER A N 1
ATOM 2057 C CA . SER A 1 255 ? -9.898 5.234 4.531 1.00 88.44 255 SER A CA 1
ATOM 2058 C C . SER A 1 255 ? -10.708 5.628 5.766 1.00 88.44 255 SER A C 1
ATOM 2060 O O . SER A 1 255 ? -10.464 5.120 6.859 1.00 88.44 255 SER A O 1
ATOM 2062 N N . GLU A 1 256 ? -11.726 6.477 5.618 1.00 90.88 256 GLU A N 1
ATOM 2063 C CA . GLU A 1 256 ? -12.620 6.835 6.722 1.00 90.88 256 GLU A CA 1
ATOM 2064 C C . GLU A 1 256 ? -13.427 5.626 7.225 1.00 90.88 256 GLU A C 1
ATOM 2066 O O . GLU A 1 256 ? -13.457 5.357 8.427 1.00 90.88 256 GLU A O 1
ATOM 2071 N N . ALA A 1 257 ? -14.034 4.861 6.317 1.00 92.25 257 ALA A N 1
ATOM 2072 C CA . ALA A 1 257 ? -14.852 3.703 6.669 1.00 92.25 257 ALA A CA 1
ATOM 2073 C C . ALA A 1 257 ? -14.003 2.535 7.211 1.00 92.25 257 ALA A C 1
ATOM 2075 O O . ALA A 1 257 ? -14.397 1.857 8.168 1.00 92.25 257 ALA A O 1
ATOM 2076 N N . LEU A 1 258 ? -12.793 2.348 6.674 1.00 94.69 258 LEU A N 1
ATOM 2077 C CA . LEU A 1 258 ? -11.808 1.436 7.247 1.00 94.69 258 LEU A CA 1
ATOM 2078 C C . LEU A 1 258 ? -11.392 1.886 8.653 1.00 94.69 258 LEU A C 1
ATOM 2080 O O . LEU A 1 258 ? -11.321 1.056 9.555 1.00 94.69 258 LEU A O 1
ATOM 2084 N N . THR A 1 259 ? -11.169 3.185 8.868 1.00 95.25 259 THR A N 1
ATOM 2085 C CA . THR A 1 259 ? -10.814 3.718 10.193 1.00 95.25 259 THR A CA 1
ATOM 2086 C C . THR A 1 259 ? -11.888 3.387 11.225 1.00 95.25 259 THR A C 1
ATOM 2088 O O . THR A 1 259 ? -11.564 2.887 12.299 1.00 95.25 259 THR A O 1
ATOM 2091 N N . GLU A 1 260 ? -13.165 3.596 10.894 1.00 94.00 260 GLU A N 1
ATOM 2092 C CA . GLU A 1 260 ? -14.284 3.219 11.768 1.00 94.00 260 GLU A CA 1
ATOM 2093 C C . GLU A 1 260 ? -14.276 1.724 12.097 1.00 94.00 260 GLU A C 1
ATOM 2095 O O . GLU A 1 260 ? -14.444 1.331 13.251 1.00 94.00 260 GLU A O 1
ATOM 2100 N N . THR A 1 261 ? -14.038 0.891 11.082 1.00 95.00 261 THR A N 1
ATOM 2101 C CA . THR A 1 261 ? -13.970 -0.566 11.226 1.00 95.00 261 THR A CA 1
ATOM 2102 C C . THR A 1 261 ? -12.839 -0.974 12.167 1.00 95.00 261 THR A C 1
ATOM 2104 O O . THR A 1 261 ? -13.064 -1.758 13.087 1.00 95.00 261 THR A O 1
ATOM 2107 N N . LEU A 1 262 ? -11.642 -0.410 11.991 1.00 95.25 262 LEU A N 1
ATOM 2108 C CA . LEU A 1 262 ? -10.486 -0.699 12.838 1.00 95.25 262 LEU A CA 1
ATOM 2109 C C . LEU A 1 262 ? -10.704 -0.220 14.275 1.00 95.25 262 LEU A C 1
ATOM 2111 O O . LEU A 1 262 ? -10.433 -0.981 15.202 1.00 95.25 262 LEU A O 1
ATOM 2115 N N . ILE A 1 263 ? -11.245 0.989 14.473 1.00 94.56 263 ILE A N 1
ATOM 2116 C CA . ILE A 1 263 ? -11.606 1.485 15.809 1.00 94.56 263 ILE A CA 1
ATOM 2117 C C . ILE A 1 263 ? -12.547 0.493 16.489 1.00 94.56 263 ILE A C 1
ATOM 2119 O O . ILE A 1 263 ? -12.278 0.089 17.616 1.00 94.56 263 ILE A O 1
ATOM 2123 N N . ASN A 1 264 ? -13.612 0.060 15.810 1.00 92.69 264 ASN A N 1
ATOM 2124 C CA . ASN A 1 264 ? -14.569 -0.880 16.386 1.00 92.69 264 ASN A CA 1
ATOM 2125 C C . ASN A 1 264 ? -13.918 -2.228 16.720 1.00 92.69 264 ASN A C 1
ATOM 2127 O O . ASN A 1 264 ? -14.114 -2.722 17.825 1.00 92.69 264 ASN A O 1
ATOM 2131 N N . ILE A 1 265 ? -13.113 -2.801 15.820 1.00 92.69 265 ILE A N 1
ATOM 2132 C CA . ILE A 1 265 ? -12.425 -4.080 16.062 1.00 92.69 265 ILE A CA 1
ATOM 2133 C C . ILE A 1 265 ? -11.521 -3.984 17.294 1.00 92.69 265 ILE A C 1
ATOM 2135 O O . ILE A 1 265 ? -11.645 -4.795 18.213 1.00 92.69 265 ILE A O 1
ATOM 2139 N N . PHE A 1 266 ? -10.626 -2.993 17.337 1.00 92.31 266 PHE A N 1
ATOM 2140 C CA . PHE A 1 266 ? -9.652 -2.882 18.420 1.00 92.31 266 PHE A CA 1
ATOM 2141 C C . PHE A 1 266 ? -10.301 -2.469 19.741 1.00 92.31 266 PHE A C 1
ATOM 2143 O O . PHE A 1 266 ? -9.965 -3.049 20.770 1.00 92.31 266 PHE A O 1
ATOM 2150 N N . LEU A 1 267 ? -11.253 -1.532 19.727 1.00 91.62 267 LEU A N 1
ATOM 2151 C CA . LEU A 1 267 ? -11.929 -1.070 20.939 1.00 91.62 267 LEU A CA 1
ATOM 2152 C C . LEU A 1 267 ? -12.862 -2.138 21.517 1.00 91.62 267 LEU A C 1
ATOM 2154 O O . LEU A 1 267 ? -12.819 -2.376 22.717 1.00 91.62 267 LEU A O 1
ATOM 2158 N N . VAL A 1 268 ? -13.661 -2.832 20.698 1.00 90.44 268 VAL A N 1
ATOM 2159 C CA . VAL A 1 268 ? -14.523 -3.926 21.187 1.00 90.44 268 VAL A CA 1
ATOM 2160 C C . VAL A 1 268 ? -13.681 -5.068 21.748 1.00 90.44 268 VAL A C 1
ATOM 2162 O O . VAL A 1 268 ? -13.998 -5.591 22.815 1.00 90.44 268 VAL A O 1
ATOM 2165 N N . ARG A 1 269 ? -12.574 -5.424 21.084 1.00 88.00 269 ARG A N 1
ATOM 2166 C CA . ARG A 1 269 ? -11.624 -6.410 21.615 1.00 88.00 269 ARG A CA 1
ATOM 2167 C C . ARG A 1 269 ? -11.071 -5.969 22.976 1.00 88.00 269 ARG A C 1
ATOM 2169 O O . ARG A 1 269 ? -11.010 -6.788 23.889 1.00 88.00 269 ARG A O 1
ATOM 2176 N N . ASP A 1 270 ? -10.733 -4.688 23.127 1.00 87.19 270 ASP A N 1
ATOM 2177 C CA . ASP A 1 270 ? -10.242 -4.133 24.393 1.00 87.19 270 ASP A CA 1
ATOM 2178 C C . ASP A 1 270 ? -11.310 -4.103 25.501 1.00 87.19 270 ASP A C 1
ATOM 2180 O O . ASP A 1 270 ? -11.009 -4.273 26.680 1.00 87.19 270 ASP A O 1
ATOM 2184 N N . LEU A 1 271 ? -12.578 -3.916 25.140 1.00 86.75 271 LEU A N 1
ATOM 2185 C CA . LEU A 1 271 ? -13.681 -3.916 26.099 1.00 86.75 271 LEU A CA 1
ATOM 2186 C C . LEU A 1 271 ? -14.024 -5.336 26.586 1.00 86.75 271 LEU A C 1
ATOM 2188 O O . LEU A 1 271 ? -14.242 -5.529 27.786 1.00 86.75 271 LEU A O 1
ATOM 2192 N N . LEU A 1 272 ? -14.022 -6.320 25.677 1.00 83.50 272 LEU A N 1
ATOM 2193 C CA . LEU A 1 272 ? -14.502 -7.683 25.933 1.00 83.50 272 LEU A CA 1
ATOM 2194 C C . LEU A 1 272 ? -13.533 -8.570 26.721 1.00 83.50 272 LEU A C 1
ATOM 2196 O O . LEU A 1 272 ? -13.968 -9.347 27.570 1.00 83.50 272 LEU A O 1
ATOM 2200 N N . PHE A 1 273 ? -12.236 -8.528 26.420 1.00 77.38 273 PHE A N 1
ATOM 2201 C CA . PHE A 1 273 ? -11.281 -9.457 27.038 1.00 77.38 273 PHE A CA 1
ATOM 2202 C C . PHE A 1 273 ? -10.755 -8.896 28.380 1.00 77.38 273 PHE A C 1
ATOM 2204 O O . PHE A 1 273 ? -11.190 -7.829 28.813 1.00 77.38 273 PHE A O 1
ATOM 2211 N N . LYS A 1 274 ? -9.746 -9.504 29.016 1.00 60.56 274 LYS A N 1
ATOM 2212 C CA . LYS A 1 274 ? -9.013 -8.926 30.172 1.00 60.56 274 LYS A CA 1
ATOM 2213 C C . LYS A 1 274 ? -7.516 -8.680 29.889 1.00 60.56 274 LYS A C 1
ATOM 2215 O O . LYS A 1 274 ? -6.679 -9.021 30.714 1.00 60.56 274 LYS A O 1
ATOM 2220 N N . SER A 1 275 ? -7.161 -8.200 28.694 1.00 55.59 275 SER A N 1
ATOM 2221 C CA . SER A 1 275 ? -5.763 -7.940 28.299 1.00 55.59 275 SER A CA 1
ATOM 2222 C C . SER A 1 275 ? -5.062 -6.855 29.153 1.00 55.59 275 SER A C 1
ATOM 2224 O O . SER A 1 275 ? -5.684 -6.202 29.983 1.00 55.59 275 SER A O 1
ATOM 2226 N N . ASN A 1 276 ? -3.757 -6.633 28.937 1.00 55.03 276 ASN A N 1
ATOM 2227 C CA . ASN A 1 276 ? -2.933 -5.644 29.660 1.00 55.03 276 ASN A CA 1
ATOM 2228 C C . ASN A 1 276 ? -3.315 -4.158 29.418 1.00 55.03 276 ASN A C 1
ATOM 2230 O O . ASN A 1 276 ? -2.660 -3.280 29.970 1.00 55.03 276 ASN A O 1
ATOM 2234 N N . TYR A 1 277 ? -4.325 -3.867 28.588 1.00 60.28 277 TYR A N 1
ATOM 2235 C CA . TYR A 1 277 ? -5.086 -2.602 28.473 1.00 60.28 277 TYR A CA 1
ATOM 2236 C C . TYR A 1 277 ? -4.394 -1.260 28.709 1.00 60.28 277 TYR A C 1
ATOM 2238 O O . TYR A 1 277 ? -4.988 -0.323 29.240 1.00 60.28 277 TYR A O 1
ATOM 2246 N N . CYS A 1 278 ? -3.176 -1.090 28.209 1.00 75.81 278 CYS A N 1
ATOM 2247 C CA . CYS A 1 278 ? -2.518 0.212 28.237 1.00 75.81 278 CYS A CA 1
ATOM 2248 C C . CYS A 1 278 ? -3.136 1.225 27.250 1.00 75.81 278 CYS A C 1
ATOM 2250 O O . CYS A 1 278 ? -3.008 2.429 27.461 1.00 75.81 278 CYS A O 1
ATOM 2252 N N . CYS A 1 279 ? -3.818 0.774 26.185 1.00 86.88 279 CYS A N 1
ATOM 2253 C CA . CYS A 1 279 ? -4.309 1.651 25.112 1.00 86.88 279 CYS A CA 1
ATOM 2254 C C . CYS A 1 279 ? -5.822 1.896 25.098 1.00 86.88 279 CYS A C 1
ATOM 2256 O O . CYS A 1 279 ? -6.275 2.651 24.242 1.00 86.88 279 CYS A O 1
ATOM 2258 N N . THR A 1 280 ? -6.612 1.328 26.014 1.00 89.19 280 THR A N 1
ATOM 2259 C CA . THR A 1 280 ? -8.081 1.470 25.984 1.00 89.19 280 THR A CA 1
ATOM 2260 C C . THR A 1 280 ? -8.520 2.937 26.006 1.00 89.19 280 THR A C 1
ATOM 2262 O O . THR A 1 280 ? -9.372 3.344 25.219 1.00 89.19 280 THR A O 1
ATOM 2265 N N . SER A 1 281 ? -7.877 3.761 26.844 1.00 90.00 281 SER A N 1
ATOM 2266 C CA . SER A 1 281 ? -8.113 5.211 26.875 1.00 90.00 281 SER A CA 1
ATOM 2267 C C . SER A 1 281 ? -7.812 5.870 25.525 1.00 90.00 281 SER A C 1
ATOM 2269 O O . SER A 1 281 ? -8.568 6.721 25.066 1.00 90.00 281 SER A O 1
ATOM 2271 N N . GLU A 1 282 ? -6.734 5.459 24.860 1.00 91.69 282 GLU A N 1
ATOM 2272 C CA . GLU A 1 282 ? -6.335 6.030 23.575 1.00 91.69 282 GLU A CA 1
ATOM 2273 C C . GLU A 1 282 ? -7.287 5.620 22.447 1.00 91.69 282 GLU A C 1
ATOM 2275 O O . GLU A 1 282 ? -7.696 6.458 21.649 1.00 91.69 282 GLU A O 1
ATOM 2280 N N . LEU A 1 283 ? -7.736 4.363 22.434 1.00 92.44 283 LEU A N 1
ATOM 2281 C CA . LEU A 1 283 ? -8.758 3.879 21.502 1.00 92.44 283 LEU A CA 1
ATOM 2282 C C . LEU A 1 283 ? -10.094 4.615 21.689 1.00 92.44 283 LEU A C 1
ATOM 2284 O O . LEU A 1 283 ? -10.742 4.977 20.708 1.00 92.44 283 LEU A O 1
ATOM 2288 N N . MET A 1 284 ? -10.489 4.893 22.934 1.00 92.06 284 MET A N 1
ATOM 2289 C CA . MET A 1 284 ? -11.677 5.697 23.245 1.00 92.06 284 MET A CA 1
ATOM 2290 C C . MET A 1 284 ? -11.536 7.151 22.772 1.00 92.06 284 MET A C 1
ATOM 2292 O O . MET A 1 284 ? -12.481 7.705 22.209 1.00 92.06 284 MET A O 1
ATOM 2296 N N . LYS A 1 285 ? -10.363 7.777 22.948 1.00 91.75 285 LYS A N 1
ATOM 2297 C CA . LYS A 1 285 ? -10.096 9.127 22.415 1.00 91.75 285 LYS A CA 1
ATOM 2298 C C . LYS A 1 285 ? -10.154 9.148 20.892 1.00 91.75 285 LYS A C 1
ATOM 2300 O O . LYS A 1 285 ? -10.820 10.019 20.342 1.00 91.75 285 LYS A O 1
ATOM 2305 N N . LEU A 1 286 ? -9.521 8.177 20.232 1.00 92.38 286 LEU A N 1
ATOM 2306 C CA . LEU A 1 286 ? -9.564 8.010 18.778 1.00 92.38 286 LEU A CA 1
ATOM 2307 C C . LEU A 1 286 ? -10.996 7.848 18.272 1.00 92.38 286 LEU A C 1
ATOM 2309 O O . LEU A 1 286 ? -11.378 8.476 17.287 1.00 92.38 286 LEU A O 1
ATOM 2313 N N . TRP A 1 287 ? -11.814 7.060 18.974 1.00 93.81 287 TRP A N 1
ATOM 2314 C CA . TRP A 1 287 ? -13.236 6.947 18.672 1.00 93.81 287 TRP A CA 1
ATOM 2315 C C . TRP A 1 287 ? -13.939 8.308 18.767 1.00 93.81 287 TRP A C 1
ATOM 2317 O O . TRP A 1 287 ? -14.636 8.688 17.828 1.00 93.81 287 TRP A O 1
ATOM 2327 N N . CYS A 1 288 ? -13.722 9.079 19.840 1.00 90.50 288 CYS A N 1
ATOM 2328 C CA . CYS A 1 288 ? -14.319 10.411 20.001 1.00 90.50 288 CYS A CA 1
ATOM 2329 C C . CYS A 1 288 ? -13.874 11.387 18.904 1.00 90.50 288 CYS A C 1
ATOM 2331 O O . CYS A 1 288 ? -14.704 12.090 18.331 1.00 90.50 288 CYS A O 1
ATOM 2333 N N . GLU A 1 289 ? -12.578 11.419 18.593 1.00 90.50 289 GLU A N 1
ATOM 2334 C CA . GLU A 1 289 ? -12.007 12.257 17.532 1.00 90.50 289 GLU A CA 1
ATOM 2335 C C . GLU A 1 289 ? -12.584 11.897 16.163 1.00 90.50 289 GLU A C 1
ATOM 2337 O O . GLU A 1 289 ? -12.918 12.779 15.371 1.00 90.50 289 GLU A O 1
ATOM 2342 N N . PHE A 1 290 ? -12.791 10.605 15.913 1.00 91.19 290 PHE A N 1
ATOM 2343 C CA . PHE A 1 290 ? -13.440 10.127 14.705 1.00 91.19 290 PHE A CA 1
ATOM 2344 C C . PHE A 1 290 ? -14.910 10.560 14.617 1.00 91.19 290 PHE A C 1
ATOM 2346 O O . PHE A 1 290 ? -15.344 11.040 13.568 1.00 91.19 290 PHE A O 1
ATOM 2353 N N . GLN A 1 291 ? -15.679 10.469 15.710 1.00 90.00 291 GLN A N 1
ATOM 2354 C CA . GLN A 1 291 ? -17.064 10.959 15.716 1.00 90.00 291 GLN A CA 1
ATOM 2355 C C . GLN A 1 291 ? -17.145 12.480 15.518 1.00 90.00 291 GLN A C 1
ATOM 2357 O O . GLN A 1 291 ? -18.030 12.959 14.808 1.00 90.00 291 GLN A O 1
ATOM 2362 N N . ALA A 1 292 ? -16.213 13.234 16.109 1.00 85.69 292 ALA A N 1
ATOM 2363 C CA . ALA A 1 292 ? -16.119 14.679 15.927 1.00 85.69 292 ALA A CA 1
ATOM 2364 C C . ALA A 1 292 ? -15.793 15.045 14.470 1.00 85.69 292 ALA A C 1
ATOM 2366 O O . ALA A 1 292 ? -16.419 15.945 13.913 1.00 85.69 292 ALA A O 1
ATOM 2367 N N . LYS A 1 293 ? -14.883 14.305 13.816 1.00 87.50 293 LYS A N 1
ATOM 2368 C CA . LYS A 1 293 ? -14.585 14.466 12.381 1.00 87.50 293 LYS A CA 1
ATOM 2369 C C . LYS A 1 293 ? -15.821 14.228 11.509 1.00 87.50 293 LYS A C 1
ATOM 2371 O O . LYS A 1 293 ? -16.033 14.969 10.555 1.00 87.50 293 LYS A O 1
ATOM 2376 N N . LYS A 1 294 ? -16.668 13.260 11.877 1.00 87.19 294 LYS A N 1
ATOM 2377 C CA . LYS A 1 294 ? -17.967 13.003 11.230 1.00 87.19 294 LYS A CA 1
ATOM 2378 C C . LYS A 1 294 ? -19.040 14.062 11.514 1.00 87.19 294 LYS A C 1
ATOM 2380 O O . LYS A 1 294 ? -20.162 13.906 11.044 1.00 87.19 294 LYS A O 1
ATOM 2385 N N . GLN A 1 295 ? -18.726 15.108 12.285 1.00 85.94 295 GLN A N 1
ATOM 2386 C CA . GLN A 1 295 ? -19.651 16.183 12.666 1.00 85.94 295 GLN A CA 1
ATOM 2387 C C . GLN A 1 295 ? -20.959 15.671 13.288 1.00 85.94 295 GLN A C 1
ATOM 2389 O O . GLN A 1 295 ? -22.013 16.290 13.145 1.00 85.94 295 GLN A O 1
ATOM 2394 N N . LYS A 1 296 ? -20.904 14.533 13.991 1.00 84.50 296 LYS A N 1
ATOM 2395 C CA . LYS A 1 296 ? -22.078 14.002 14.682 1.00 84.50 296 LYS A CA 1
ATOM 2396 C C . LYS A 1 296 ? -22.489 14.925 15.822 1.00 84.50 296 LYS A C 1
ATOM 2398 O O . LYS A 1 296 ? -21.652 15.485 16.530 1.00 84.50 296 LYS A O 1
ATOM 2403 N N . SER A 1 297 ? -23.794 15.038 16.028 1.00 86.00 297 SER A N 1
ATOM 2404 C CA . SER A 1 297 ? -24.358 15.758 17.164 1.00 86.00 297 SER A CA 1
ATOM 2405 C C . SER A 1 297 ? -24.036 15.052 18.485 1.00 86.00 297 SER A C 1
ATOM 2407 O O . SER A 1 297 ? -23.806 13.841 18.540 1.00 86.00 297 SER A O 1
ATOM 2409 N N . ALA A 1 298 ? -24.059 15.799 19.591 1.00 82.44 298 ALA A N 1
ATOM 2410 C CA . ALA A 1 298 ? -23.783 15.239 20.914 1.00 82.44 298 ALA A CA 1
ATOM 2411 C C . ALA A 1 298 ? -24.723 14.070 21.277 1.00 82.44 298 ALA A C 1
ATOM 2413 O O . ALA A 1 298 ? -24.277 13.103 21.889 1.00 82.44 298 ALA A O 1
ATOM 2414 N N . SER A 1 299 ? -25.997 14.122 20.874 1.00 83.38 299 SER A N 1
ATOM 2415 C CA . SER A 1 299 ? -26.972 13.047 21.111 1.00 83.38 299 SER A CA 1
ATOM 2416 C C . SER A 1 299 ? -26.646 11.774 20.324 1.00 83.38 299 SER A C 1
ATOM 2418 O O . SER A 1 299 ? -26.743 10.675 20.867 1.00 83.38 299 SER A O 1
ATOM 2420 N N . GLU A 1 300 ? -26.207 11.896 19.071 1.00 87.62 300 GLU A N 1
ATOM 2421 C CA . GLU A 1 300 ? -25.784 10.748 18.258 1.00 87.62 300 GLU A CA 1
ATOM 2422 C C . GLU A 1 300 ? -24.524 10.088 18.818 1.00 87.62 300 GLU A C 1
ATOM 2424 O O . GLU A 1 300 ? -24.430 8.859 18.856 1.00 87.62 300 GLU A O 1
ATOM 2429 N N . ILE A 1 301 ? -23.566 10.895 19.287 1.00 86.25 301 ILE A N 1
ATOM 2430 C CA . ILE A 1 301 ? -22.347 10.397 19.931 1.00 86.25 301 ILE A CA 1
ATOM 2431 C C . ILE A 1 301 ? -22.702 9.647 21.218 1.00 86.25 301 ILE A C 1
ATOM 2433 O O . ILE A 1 301 ? -22.203 8.545 21.435 1.00 86.25 301 ILE A O 1
ATOM 2437 N N . GLN A 1 302 ? -23.598 10.192 22.045 1.00 81.38 302 GLN A N 1
ATOM 2438 C CA . GLN A 1 302 ? -24.059 9.529 23.268 1.00 81.38 302 GLN A CA 1
ATOM 2439 C C . GLN A 1 302 ? -24.713 8.177 22.977 1.00 81.38 302 GLN A C 1
ATOM 2441 O O . GLN A 1 302 ? -24.377 7.181 23.615 1.00 81.38 302 GLN A O 1
ATOM 2446 N N . GLU A 1 303 ? -25.619 8.116 22.001 1.00 85.38 303 GLU A N 1
ATOM 2447 C CA . GLU A 1 303 ? -26.302 6.869 21.660 1.00 85.38 303 GLU A CA 1
ATOM 2448 C C . GLU A 1 303 ? -25.333 5.820 21.095 1.00 85.38 303 GLU A C 1
ATOM 2450 O O . GLU A 1 303 ? -25.426 4.638 21.433 1.00 85.38 303 GLU A O 1
ATOM 2455 N N . ALA A 1 304 ? -24.359 6.236 20.282 1.00 87.75 304 ALA A N 1
ATOM 2456 C CA . ALA A 1 304 ? -23.327 5.341 19.769 1.00 87.75 304 ALA A CA 1
ATOM 2457 C C . ALA A 1 304 ? -22.403 4.823 20.887 1.00 87.75 304 ALA A C 1
ATOM 2459 O O . ALA A 1 304 ? -22.139 3.620 20.953 1.00 87.75 304 ALA A O 1
ATOM 2460 N N . ALA A 1 305 ? -21.971 5.699 21.801 1.00 87.19 305 ALA A N 1
ATOM 2461 C CA . ALA A 1 305 ? -21.167 5.318 22.961 1.00 87.19 305 ALA A CA 1
ATOM 2462 C C . ALA A 1 305 ? -21.930 4.354 23.879 1.00 87.19 305 ALA A C 1
ATOM 2464 O O . ALA A 1 305 ? -21.365 3.366 24.347 1.00 87.19 305 ALA A O 1
ATOM 2465 N N . ARG A 1 306 ? -23.233 4.588 24.082 1.00 83.62 306 ARG A N 1
ATOM 2466 C CA . ARG A 1 306 ? -24.102 3.711 24.872 1.00 83.62 306 ARG A CA 1
ATOM 2467 C C . ARG A 1 306 ? -24.182 2.312 24.273 1.00 83.62 306 ARG A C 1
ATOM 2469 O O . ARG A 1 306 ? -24.000 1.341 25.001 1.00 83.62 306 ARG A O 1
ATOM 2476 N N . LYS A 1 307 ? -24.434 2.198 22.964 1.00 86.19 307 LYS A N 1
ATOM 2477 C CA . LYS A 1 307 ? -24.482 0.897 22.274 1.00 86.19 307 LYS A CA 1
ATOM 2478 C C . LYS A 1 307 ? -23.161 0.143 22.406 1.00 86.19 307 LYS A C 1
ATOM 2480 O O . LYS A 1 307 ? -23.179 -1.053 22.677 1.00 86.19 307 LYS A O 1
ATOM 2485 N N . LEU A 1 308 ? -22.040 0.851 22.264 1.00 86.62 308 LEU A N 1
ATOM 2486 C CA . LEU A 1 308 ? -20.709 0.268 22.384 1.00 86.62 308 LEU A CA 1
ATOM 2487 C C . LEU A 1 308 ? -20.428 -0.241 23.807 1.00 86.62 308 LEU A C 1
ATOM 2489 O O . LEU A 1 308 ? -20.000 -1.377 23.981 1.00 86.62 308 LEU A O 1
ATOM 2493 N N . LEU A 1 309 ? -20.686 0.581 24.826 1.00 84.19 309 LEU A N 1
ATOM 2494 C CA . LEU A 1 309 ? -20.386 0.238 26.217 1.00 84.19 309 LEU A CA 1
ATOM 2495 C C . LEU A 1 309 ? -21.305 -0.848 26.768 1.00 84.19 309 LEU A C 1
ATOM 2497 O O . LEU A 1 309 ? -20.819 -1.840 27.299 1.00 84.19 309 LEU A O 1
ATOM 2501 N N . VAL A 1 310 ? -22.624 -0.689 26.622 1.00 82.69 310 VAL A N 1
ATOM 2502 C CA . VAL A 1 310 ? -23.603 -1.643 27.173 1.00 82.69 310 VAL A CA 1
ATOM 2503 C C . VAL A 1 310 ? -23.441 -3.026 26.543 1.00 82.69 310 VAL A C 1
ATOM 2505 O O . VAL A 1 310 ? -23.642 -4.030 27.217 1.00 82.69 310 VAL A O 1
ATOM 2508 N N . GLY A 1 311 ? -23.061 -3.088 25.264 1.00 78.56 311 GLY A N 1
ATOM 2509 C CA . GLY A 1 311 ? -22.869 -4.354 24.563 1.00 78.56 311 GLY A CA 1
ATOM 2510 C C . GLY A 1 311 ? -21.554 -5.072 24.876 1.00 78.56 311 GLY A C 1
ATOM 2511 O O . GLY A 1 311 ? -21.484 -6.284 24.673 1.00 78.56 311 GLY A O 1
ATOM 2512 N N . HIS A 1 312 ? -20.509 -4.359 25.322 1.00 84.50 312 HIS A N 1
ATOM 2513 C CA . HIS A 1 312 ? -19.142 -4.900 25.279 1.00 84.50 312 HIS A CA 1
ATOM 2514 C C . HIS A 1 312 ? -18.262 -4.632 26.502 1.00 84.50 312 HIS A C 1
ATOM 2516 O O . HIS A 1 312 ? -17.258 -5.322 26.656 1.00 84.50 312 HIS A O 1
ATOM 2522 N N . ALA A 1 313 ? -18.576 -3.660 27.359 1.00 83.38 313 ALA A N 1
ATOM 2523 C CA . ALA A 1 313 ? -17.736 -3.364 28.515 1.00 83.38 313 ALA A CA 1
ATOM 2524 C C . ALA A 1 313 ? -17.832 -4.481 29.565 1.00 83.38 313 ALA A C 1
ATOM 2526 O O . ALA A 1 313 ? -18.903 -4.790 30.085 1.00 83.38 313 ALA A O 1
ATOM 2527 N N . SER A 1 314 ? -16.687 -5.069 29.899 1.00 82.81 314 SER A N 1
ATOM 2528 C CA . SER A 1 314 ? -16.558 -6.152 30.877 1.00 82.81 314 SER A CA 1
ATOM 2529 C C . SER A 1 314 ? -16.470 -5.665 32.328 1.00 82.81 314 SER A C 1
ATOM 2531 O O . SER A 1 314 ? -16.546 -6.477 33.252 1.00 82.81 314 SER A O 1
ATOM 2533 N N . SER A 1 315 ? -16.301 -4.357 32.562 1.00 83.25 315 SER A N 1
ATOM 2534 C CA . SER A 1 315 ? -16.227 -3.777 33.911 1.00 83.25 315 SER A CA 1
ATOM 2535 C C . SER A 1 315 ? -16.746 -2.340 33.986 1.00 83.25 315 SER A C 1
ATOM 2537 O O . SER A 1 315 ? -16.665 -1.578 33.024 1.00 83.25 315 SER A O 1
ATOM 2539 N N . SER A 1 316 ? -17.201 -1.931 35.174 1.00 82.69 316 SER A N 1
ATOM 2540 C CA . SER A 1 316 ? -17.609 -0.547 35.459 1.00 82.69 316 SER A CA 1
ATOM 2541 C C . SER A 1 316 ? -16.468 0.462 35.283 1.00 82.69 316 SER A C 1
ATOM 2543 O O . SER A 1 316 ? -16.713 1.597 34.885 1.00 82.69 316 SER A O 1
ATOM 2545 N N . ALA A 1 317 ? -15.212 0.055 35.495 1.00 84.25 317 ALA A N 1
ATOM 2546 C CA . ALA A 1 317 ? -14.045 0.909 35.269 1.00 84.25 317 ALA A CA 1
ATOM 2547 C C . ALA A 1 317 ? -13.957 1.405 33.814 1.00 84.25 317 ALA A C 1
ATOM 2549 O O . ALA A 1 317 ? -13.655 2.573 33.579 1.00 84.25 317 ALA A O 1
ATOM 2550 N N . GLN A 1 318 ? -14.282 0.548 32.838 1.00 84.94 318 GLN A N 1
ATOM 2551 C CA . GLN A 1 318 ? -14.316 0.926 31.421 1.00 84.94 318 GLN A CA 1
ATOM 2552 C C . GLN A 1 318 ? -15.444 1.923 31.119 1.00 84.94 318 GLN A C 1
ATOM 2554 O O . GLN A 1 318 ? -15.254 2.827 30.305 1.00 84.94 318 GLN A O 1
ATOM 2559 N N . PHE A 1 319 ? -16.592 1.801 31.798 1.00 84.06 319 PHE A N 1
ATOM 2560 C CA . PHE A 1 319 ? -17.673 2.785 31.698 1.00 84.06 319 PHE A CA 1
ATOM 2561 C C . PHE A 1 319 ? -17.221 4.156 32.200 1.00 84.06 319 PHE A C 1
ATOM 2563 O O . PHE A 1 319 ? -17.344 5.136 31.467 1.00 84.06 319 PHE A O 1
ATOM 2570 N N . TYR A 1 320 ? -16.673 4.228 33.416 1.00 84.62 320 TYR A N 1
ATOM 2571 C CA . TYR A 1 320 ? -16.229 5.498 33.998 1.00 84.62 320 TYR A CA 1
ATOM 2572 C C . TYR A 1 320 ? -15.118 6.148 33.170 1.00 84.62 320 TYR A C 1
ATOM 2574 O O . TYR A 1 320 ? -15.225 7.325 32.838 1.00 84.62 320 TYR A O 1
ATOM 2582 N N . LEU A 1 321 ? -14.125 5.366 32.731 1.00 88.25 321 LEU A N 1
ATOM 2583 C CA . LEU A 1 321 ? -13.053 5.862 31.867 1.00 88.25 321 LEU A CA 1
ATOM 2584 C C . LEU A 1 321 ? -13.599 6.501 30.584 1.00 88.25 321 LEU A C 1
ATOM 2586 O O . LEU A 1 321 ? -13.153 7.579 30.188 1.00 88.25 321 LEU A O 1
ATOM 2590 N N . PHE A 1 322 ? -14.559 5.854 29.918 1.00 87.69 322 PHE A N 1
ATOM 2591 C CA . PHE A 1 322 ? -15.085 6.403 28.674 1.00 87.69 322 PHE A CA 1
ATOM 2592 C C . PHE A 1 322 ? -15.955 7.640 28.914 1.00 87.69 322 PHE A C 1
ATOM 2594 O O . PHE A 1 322 ? -15.897 8.587 28.130 1.00 87.69 322 PHE A O 1
ATOM 2601 N N . VAL A 1 323 ? -16.722 7.667 30.009 1.00 84.50 323 VAL A N 1
ATOM 2602 C CA . VAL A 1 323 ? -17.494 8.847 30.426 1.00 84.50 323 VAL A CA 1
ATOM 2603 C C . VAL A 1 323 ? -16.573 10.043 30.671 1.00 84.50 323 VAL A C 1
ATOM 2605 O O . VAL A 1 323 ? -16.862 11.129 30.166 1.00 84.50 323 VAL A O 1
ATOM 2608 N N . ASP A 1 324 ? -15.442 9.845 31.349 1.00 85.94 324 ASP A N 1
ATOM 2609 C CA . ASP A 1 324 ? -14.450 10.902 31.585 1.00 85.94 324 ASP A CA 1
ATOM 2610 C C . ASP A 1 324 ? -13.883 11.452 30.266 1.00 85.94 324 ASP A C 1
ATOM 2612 O O . ASP A 1 324 ? -13.758 12.666 30.077 1.00 85.94 324 ASP A O 1
ATOM 2616 N N . ILE A 1 325 ? -13.598 10.570 29.304 1.00 88.75 325 ILE A N 1
ATOM 2617 C CA . ILE A 1 325 ? -13.103 10.961 27.976 1.00 88.75 325 ILE A CA 1
ATOM 2618 C C . ILE A 1 325 ? -14.173 11.725 27.183 1.00 88.75 325 ILE A C 1
ATOM 2620 O O . ILE A 1 325 ? -13.870 12.753 26.573 1.00 88.75 325 ILE A O 1
ATOM 2624 N N . LEU A 1 326 ? -15.425 11.258 27.194 1.00 85.69 326 LEU A N 1
ATOM 2625 C CA . LEU A 1 326 ? -16.549 11.930 26.533 1.00 85.69 326 LEU A CA 1
ATOM 2626 C C . LEU A 1 326 ? -16.792 13.323 27.119 1.00 85.69 326 LEU A C 1
ATOM 2628 O O . LEU A 1 326 ? -17.013 14.280 26.372 1.00 85.69 326 LEU A O 1
ATOM 2632 N N . TRP A 1 327 ? -16.706 13.446 28.445 1.00 81.62 327 TRP A N 1
ATOM 2633 C CA . TRP A 1 327 ? -16.810 14.723 29.142 1.00 81.62 327 TRP A CA 1
ATOM 2634 C C . TRP A 1 327 ? -15.722 15.702 28.696 1.00 81.62 327 TRP A C 1
ATOM 2636 O O . TRP A 1 327 ? -16.019 16.864 28.418 1.00 81.62 327 TRP A O 1
ATOM 2646 N N . ALA A 1 328 ? -14.479 15.230 28.575 1.00 83.50 328 ALA A N 1
ATOM 2647 C CA . ALA A 1 328 ? -13.353 16.059 28.159 1.00 83.50 328 ALA A CA 1
ATOM 2648 C C . ALA A 1 328 ? -13.415 16.488 26.680 1.00 83.50 328 ALA A C 1
ATOM 2650 O O . ALA A 1 328 ? -12.964 17.584 26.350 1.00 83.50 328 ALA A O 1
ATOM 2651 N N . LYS A 1 329 ? -13.935 15.637 25.783 1.00 79.81 329 LYS A N 1
ATOM 2652 C CA . LYS A 1 329 ? -13.826 15.827 24.322 1.00 79.81 329 LYS A CA 1
ATOM 2653 C C . LYS A 1 329 ? -15.092 16.339 23.627 1.00 79.81 329 LYS A C 1
ATOM 2655 O O . LYS A 1 329 ? -14.958 16.914 22.552 1.00 79.81 329 LYS A O 1
ATOM 2660 N N . VAL A 1 330 ? -16.293 16.125 24.177 1.00 72.31 330 VAL A N 1
ATOM 2661 C CA . VAL A 1 330 ? -17.558 16.383 23.453 1.00 72.31 330 VAL A CA 1
ATOM 2662 C C . VAL A 1 330 ? -18.357 17.536 24.063 1.00 72.31 330 VAL A C 1
ATOM 2664 O O . VAL A 1 330 ? -18.572 18.541 23.395 1.00 72.31 330 VAL A O 1
ATOM 2667 N N . SER A 1 331 ? -18.833 17.413 25.307 1.00 63.06 331 SER A N 1
ATOM 2668 C CA . SER A 1 331 ? -19.551 18.478 26.035 1.00 63.06 331 SER A CA 1
ATOM 2669 C C . SER A 1 331 ? -19.981 17.999 27.425 1.00 63.06 331 SER A C 1
ATOM 2671 O O . SER A 1 331 ? -20.332 16.828 27.599 1.00 63.06 331 SER A O 1
ATOM 2673 N N . LYS A 1 332 ? -20.093 18.935 28.381 1.00 56.62 332 LYS A N 1
ATOM 2674 C CA . LYS A 1 332 ? -20.640 18.694 29.728 1.00 56.62 332 LYS A CA 1
ATOM 2675 C C . LYS A 1 332 ? -22.071 18.128 29.726 1.00 56.62 332 LYS A C 1
ATOM 2677 O O . LYS A 1 332 ? -22.471 17.431 30.653 1.00 56.62 332 LYS A O 1
ATOM 2682 N N . ASN A 1 333 ? -22.843 18.358 28.665 1.00 49.56 333 ASN A N 1
ATOM 2683 C CA . ASN A 1 333 ? -24.223 17.866 28.568 1.00 49.56 333 ASN A CA 1
ATOM 2684 C C . ASN A 1 333 ? -24.329 16.352 28.291 1.00 49.56 333 ASN A C 1
ATOM 2686 O O . ASN A 1 333 ? -25.428 15.809 28.356 1.00 49.56 333 ASN A O 1
ATOM 2690 N N . CYS A 1 334 ? -23.219 15.647 28.027 1.00 50.75 334 CYS A N 1
ATOM 2691 C CA . CYS A 1 334 ? -23.222 14.187 27.839 1.00 50.75 334 CYS A CA 1
ATOM 2692 C C . CYS A 1 334 ? -23.305 13.379 29.142 1.00 50.75 334 CYS A C 1
ATOM 2694 O O . CYS A 1 334 ? -23.487 12.164 29.109 1.00 50.75 334 CYS A O 1
ATOM 2696 N N . PHE A 1 335 ? -23.187 14.043 30.290 1.00 48.06 335 PHE A N 1
ATOM 2697 C CA . PHE A 1 335 ? -22.985 13.400 31.588 1.00 48.06 335 PHE A CA 1
ATOM 2698 C C . PHE A 1 335 ? -24.270 12.853 32.218 1.00 48.06 335 PHE A C 1
ATOM 2700 O O . PHE A 1 335 ? -24.254 11.814 32.872 1.00 48.06 335 PHE A O 1
ATOM 2707 N N . TYR A 1 336 ? -25.403 13.522 31.992 1.00 48.16 336 TYR A N 1
ATOM 2708 C CA . TYR A 1 336 ? -26.647 13.207 32.697 1.00 48.16 336 TYR A CA 1
ATOM 2709 C C . TYR A 1 336 ? -27.309 11.896 32.250 1.00 48.16 336 TYR A C 1
ATOM 2711 O O . TYR A 1 336 ? -28.180 11.401 32.956 1.00 48.16 336 TYR A O 1
ATOM 2719 N N . PHE A 1 337 ? -26.902 11.297 31.125 1.00 47.22 337 PHE A N 1
ATOM 2720 C CA . PHE A 1 337 ? -27.585 10.118 30.580 1.00 47.22 337 PHE A CA 1
ATOM 2721 C C . PHE A 1 337 ? -26.824 8.797 30.772 1.00 47.22 337 PHE A C 1
ATOM 2723 O O . PHE A 1 337 ? -27.451 7.771 31.028 1.00 47.22 337 PHE A O 1
ATOM 2730 N N . CYS A 1 338 ? -25.485 8.799 30.716 1.00 48.84 338 CYS A N 1
ATOM 2731 C CA . CYS A 1 338 ? -24.695 7.569 30.880 1.00 48.84 338 CYS A CA 1
ATOM 2732 C C . CYS A 1 338 ? -24.737 7.010 32.314 1.00 48.84 338 CYS A C 1
ATOM 2734 O O . CYS A 1 338 ? -24.637 5.802 32.496 1.00 48.84 338 CYS A O 1
ATOM 2736 N N . ILE A 1 339 ? -24.927 7.868 33.323 1.00 47.66 339 ILE A N 1
ATOM 2737 C CA . ILE A 1 339 ? -24.910 7.475 34.743 1.00 47.66 339 ILE A CA 1
ATOM 2738 C C . ILE A 1 339 ? -26.264 6.900 35.203 1.00 47.66 339 ILE A C 1
ATOM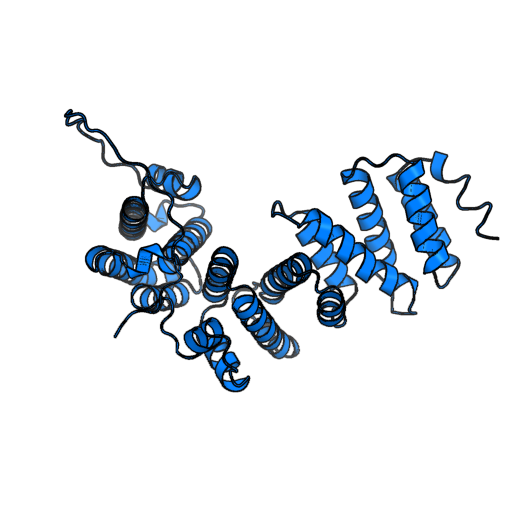 2740 O O . ILE A 1 339 ? -26.298 6.046 36.080 1.00 47.66 339 ILE A O 1
ATOM 2744 N N . ILE A 1 340 ? -27.383 7.305 34.591 1.00 46.03 340 ILE A N 1
ATOM 2745 C CA . ILE A 1 340 ? -28.735 6.967 35.084 1.00 46.03 340 ILE A CA 1
ATOM 2746 C C . ILE A 1 340 ? -29.202 5.553 34.668 1.00 46.03 340 ILE A C 1
ATOM 2748 O O . ILE A 1 340 ? -30.170 5.049 35.225 1.00 46.03 340 ILE A O 1
ATOM 2752 N N . LYS A 1 341 ? -28.522 4.880 33.726 1.00 41.91 341 LYS A N 1
ATOM 2753 C CA . LYS A 1 341 ? -28.897 3.527 33.247 1.00 41.91 341 LYS A CA 1
ATOM 2754 C C . LYS A 1 341 ? -27.767 2.485 33.265 1.00 41.91 341 LYS A C 1
ATOM 2756 O O . LYS A 1 341 ? -27.923 1.417 32.681 1.00 41.91 341 LYS A O 1
ATOM 2761 N N . ALA A 1 342 ? -26.620 2.811 33.867 1.00 40.66 342 ALA A N 1
ATOM 2762 C CA . ALA A 1 342 ? -25.546 1.845 34.143 1.00 40.66 342 ALA A CA 1
ATOM 2763 C C . ALA A 1 342 ? -25.751 1.090 35.477 1.00 40.66 342 ALA A C 1
ATOM 2765 O O . ALA A 1 342 ? -24.974 0.195 35.805 1.00 40.66 342 ALA A O 1
ATOM 2766 N N . VAL A 1 343 ? -26.798 1.464 36.220 1.00 37.25 343 VAL A N 1
ATOM 2767 C CA . VAL A 1 343 ? -27.452 0.704 37.296 1.00 37.25 343 VAL A CA 1
ATOM 2768 C C . VAL A 1 343 ? -28.720 0.104 36.707 1.00 37.25 343 VAL A C 1
ATOM 2770 O O . VAL A 1 343 ? -29.037 -1.050 37.063 1.00 37.25 343 VAL A O 1
#

pLDDT: mean 81.47, std 18.77, range [28.19, 97.12]

Sequence (343 aa):
MAAASIPSTSGIQQTPTNNKEEEKVRPSTIEELLIQIENHLYKSATHRASLLIAVWSCLGGRLGYFRNIEKVFHMLYKESALMVFGGHWASMDILYKRGLARALIQYSHIMGRYVEGSEGLCSALVMAVYDPWGDPIIRRLLNQEDVELHLLKEFISSEPHELLLLRIECLVNAHFEEAAIRLLRCSLYSVSAFSLNDEECDNGKNWKWPYMEWLLRLLFRKRKLNDIILETSSCSCHDGVRLIYRSFQSSIEDSEALTETLINIFLVRDLLFKSNYCCTSELMKLWCEFQAKKQKSASEIQEAARKLLVGHASSSAQFYLFVDILWAKVSKNCFYFCIIKAV